Protein AF-A0AAV8Z2E0-F1 (afdb_monomer_lite)

Sequence (271 aa):
MTAMTEAAEKLMDDRNERQHALDVLTEQVELLKTVKADKEELEDALADKADACMVNRKVSVEQFDATCGDMTRAIEDALAKLEEQHTLWTQALDEIQLNVGNKLDKAELAPMRDFINNKLKHLQDRLKSLASLKKDNEAAGTKSKFLRNVNCISCDKDVVMRKQVDSSLYPKPPALPPTRNMAPYLAYELDQLRKQEKCVPNSRNLNAFENAVHSAKTARGPDNLCNRYCGGSHTLTTPQQRVTRLGHFLEQWGPEIAPANDQNIRGTDGK

Organism: NCBI:txid1265417

Foldseek 3Di:
DVVVVVVVVVVVVVVVVVVVVVVVVVVVVVVCVVPDDDPVNVVVVVPVVDCVVVVVVDDDPVVVVVVVVVVVVVVVVVVVVVVVVVVVVVVVVVVVVVVVCVVPVVVVVVVVVVVVVVVVVVVVVVVVVVVVVCVVPDPPPPCQDKDFQDADPVPRDTDIHGDDDPCVVDDDDDDDDDDPDCVVVVVLVVVVVVVVVVPDDDDPDVVVVVVVVVVVPPDDDPDPPPPPPPDDPVNDDDPVNVDDDPPPPCVPDNPPPDPPDDDDDDDDDDD

pLDDT: mean 73.45, std 18.68, range [37.81, 98.44]

InterPro domains:
  IPR032013 Domain of unknown function DUF4795 [PF16043] (2-185)

Secondary structure (DSSP, 8-state):
-HHHHHHHHHHHHHHHHHHHHHHHHHHHHHHHHHHSPPHHHHHHHHHHHTTHHHHHTSPPHHHHHHHHHHHHHHHHHHHHHHHHHHHHHHHHHHHHHHHHHHHT-HHHHHHHHHHHHHHHHHHHHHHHHHHHHHHHS--TT----EEEEEE-TTT--EEEEEPPP-GGGSPPPPPPPPP---HHHHHHHHHHHHHHHTTS-----HHHHHHHHHHTTS---S----------GGG---GGGS-S-TTSHHHHHS-----------------

Radius of gyration: 73.5 Å; chains: 1; bounding box: 132×53×227 Å

Structure (mmCIF, N/CA/C/O backbone):
data_AF-A0AAV8Z2E0-F1
#
_entry.id   AF-A0AAV8Z2E0-F1
#
loop_
_atom_site.group_PDB
_atom_site.id
_atom_site.type_symbol
_atom_site.label_atom_id
_atom_site.label_alt_id
_atom_site.label_comp_id
_atom_site.label_asym_id
_atom_site.label_entity_id
_atom_site.label_seq_id
_atom_site.pdbx_PDB_ins_code
_atom_site.Cartn_x
_atom_site.Cartn_y
_atom_site.Cartn_z
_atom_site.occupancy
_atom_site.B_iso_or_equiv
_atom_site.auth_seq_id
_atom_site.auth_comp_id
_atom_site.auth_asym_id
_atom_site.auth_atom_id
_atom_site.pdbx_PDB_model_num
ATOM 1 N N . MET A 1 1 ? 67.291 3.624 -95.086 1.00 59.69 1 MET A N 1
ATOM 2 C CA . MET A 1 1 ? 67.849 3.770 -93.722 1.00 59.69 1 MET A CA 1
ATOM 3 C C . MET A 1 1 ? 67.317 5.000 -92.981 1.00 59.69 1 MET A C 1
ATOM 5 O O . MET A 1 1 ? 67.189 4.912 -91.774 1.00 59.69 1 MET A O 1
ATOM 9 N N . THR A 1 2 ? 66.927 6.089 -93.656 1.00 69.88 2 THR A N 1
ATOM 10 C CA . THR A 1 2 ? 66.447 7.347 -93.035 1.00 69.88 2 THR A CA 1
ATOM 11 C C . THR A 1 2 ? 65.042 7.292 -92.410 1.00 69.88 2 THR A C 1
ATOM 13 O O . THR A 1 2 ? 64.808 7.895 -91.373 1.00 69.88 2 THR A O 1
ATOM 16 N N . ALA A 1 3 ? 64.104 6.523 -92.972 1.00 74.31 3 ALA A N 1
ATOM 17 C CA . ALA A 1 3 ? 62.752 6.400 -92.402 1.00 74.31 3 ALA A CA 1
ATOM 18 C C . ALA A 1 3 ? 62.724 5.651 -91.052 1.00 74.31 3 ALA A C 1
ATOM 20 O O . ALA A 1 3 ? 61.879 5.911 -90.201 1.00 74.31 3 ALA A O 1
ATOM 21 N N . MET A 1 4 ? 63.666 4.723 -90.845 1.00 80.06 4 MET A N 1
ATOM 22 C CA . MET A 1 4 ? 63.776 3.956 -89.601 1.00 80.06 4 MET A CA 1
ATOM 23 C C . MET A 1 4 ? 64.333 4.813 -88.459 1.00 80.06 4 MET A C 1
ATOM 25 O O . MET A 1 4 ? 63.916 4.650 -87.318 1.00 80.06 4 MET A O 1
ATOM 29 N N . THR A 1 5 ? 65.248 5.738 -88.765 1.00 82.19 5 THR A N 1
ATOM 30 C CA . THR A 1 5 ? 65.812 6.667 -87.778 1.00 82.19 5 THR A CA 1
ATOM 31 C C . THR A 1 5 ? 64.794 7.724 -87.359 1.00 82.19 5 THR A C 1
ATOM 33 O O . THR A 1 5 ? 64.667 7.981 -86.171 1.00 82.19 5 THR A O 1
ATOM 36 N N . GLU A 1 6 ? 64.000 8.254 -88.295 1.00 85.50 6 GLU A N 1
ATOM 37 C CA . GLU A 1 6 ? 62.928 9.213 -87.983 1.00 85.50 6 GLU A CA 1
ATOM 38 C C . GLU A 1 6 ? 61.802 8.574 -87.144 1.00 85.50 6 GLU A C 1
ATOM 40 O O . GLU A 1 6 ? 61.278 9.183 -86.215 1.00 85.50 6 GLU A O 1
ATOM 45 N N . ALA A 1 7 ? 61.441 7.317 -87.431 1.00 85.81 7 ALA A N 1
ATOM 46 C CA . ALA A 1 7 ? 60.488 6.572 -86.609 1.00 85.81 7 ALA A CA 1
ATOM 47 C C . ALA A 1 7 ? 61.037 6.279 -85.200 1.00 85.81 7 ALA A C 1
ATOM 49 O O . ALA A 1 7 ? 60.286 6.330 -84.229 1.00 85.81 7 ALA A O 1
ATOM 50 N N . ALA A 1 8 ? 62.338 5.994 -85.076 1.00 87.81 8 ALA A N 1
ATOM 51 C CA . ALA A 1 8 ? 62.985 5.791 -83.783 1.00 87.81 8 ALA A CA 1
ATOM 52 C C . ALA A 1 8 ? 63.039 7.082 -82.948 1.00 87.81 8 ALA A C 1
ATOM 54 O O . ALA A 1 8 ? 62.814 7.017 -81.745 1.00 87.81 8 ALA A O 1
ATOM 55 N N . GLU A 1 9 ? 63.277 8.237 -83.575 1.00 89.94 9 GLU A N 1
ATOM 56 C CA . GLU A 1 9 ? 63.274 9.552 -82.917 1.00 89.94 9 GLU A CA 1
ATOM 57 C C . GLU A 1 9 ? 61.879 9.906 -82.381 1.00 89.94 9 GLU A C 1
ATOM 59 O O . GLU A 1 9 ? 61.731 10.153 -81.188 1.00 89.94 9 GLU A O 1
ATOM 64 N N . LYS A 1 10 ? 60.827 9.749 -83.200 1.00 91.12 10 LYS A N 1
ATOM 65 C CA . LYS A 1 10 ? 59.430 9.938 -82.756 1.00 91.12 10 LYS A CA 1
ATOM 66 C C . LYS A 1 10 ? 59.049 9.030 -81.583 1.00 91.12 10 LYS A C 1
ATOM 68 O O . LYS A 1 10 ? 58.327 9.455 -80.689 1.00 91.12 10 LYS A O 1
ATOM 73 N N . LEU A 1 11 ? 59.528 7.783 -81.568 1.00 92.12 11 LEU A N 1
ATOM 74 C CA . LEU A 1 11 ? 59.303 6.858 -80.449 1.00 92.12 11 LEU A CA 1
ATOM 75 C C . LEU A 1 11 ? 60.081 7.254 -79.185 1.00 92.12 11 LEU A C 1
ATOM 77 O O . LEU A 1 11 ? 59.614 6.972 -78.082 1.00 92.12 11 LEU A O 1
ATOM 81 N N . MET A 1 12 ? 61.256 7.877 -79.318 1.00 92.56 12 MET A N 1
ATOM 82 C CA . MET A 1 12 ? 62.006 8.405 -78.175 1.00 92.56 12 MET A CA 1
ATOM 83 C C . MET A 1 12 ? 61.336 9.649 -77.593 1.00 92.56 12 MET A C 1
ATOM 85 O O . MET A 1 12 ? 61.216 9.732 -76.374 1.00 92.56 12 MET A O 1
ATOM 89 N N . ASP A 1 13 ? 60.844 10.557 -78.432 1.00 93.81 13 ASP A N 1
ATOM 90 C CA . ASP A 1 13 ? 60.112 11.748 -77.985 1.00 93.81 13 ASP A CA 1
ATOM 91 C C . ASP A 1 13 ? 58.814 11.363 -77.269 1.00 93.81 13 ASP A C 1
ATOM 93 O O . ASP A 1 13 ? 58.591 11.761 -76.130 1.00 93.81 13 ASP A O 1
ATOM 97 N N . ASP A 1 14 ? 58.023 10.466 -77.860 1.00 94.50 14 ASP A N 1
ATOM 98 C CA . ASP A 1 14 ? 56.785 9.944 -77.269 1.00 94.50 14 ASP A CA 1
ATOM 99 C C . ASP A 1 14 ? 57.051 9.135 -75.977 1.00 94.50 14 ASP A C 1
ATO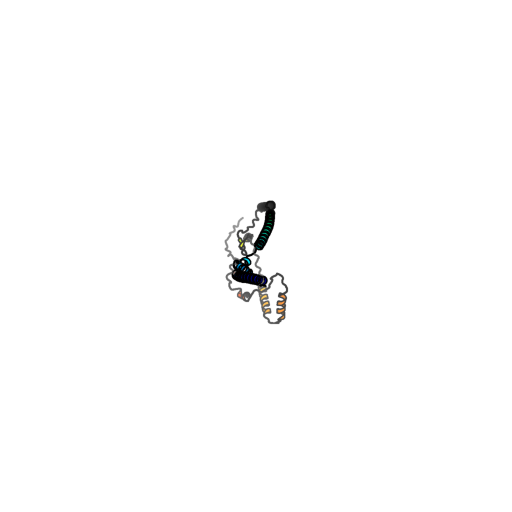M 101 O O . ASP A 1 14 ? 56.238 9.099 -75.049 1.00 94.50 14 ASP A O 1
ATOM 105 N N . ARG A 1 15 ? 58.226 8.497 -75.856 1.00 95.00 15 ARG A N 1
ATOM 106 C CA . ARG A 1 15 ? 58.679 7.897 -74.590 1.00 95.00 15 ARG A CA 1
ATOM 107 C C . ARG A 1 15 ? 59.014 8.969 -73.553 1.00 95.00 15 ARG A C 1
ATOM 109 O O . ARG A 1 15 ? 58.630 8.806 -72.397 1.00 95.00 15 ARG A O 1
ATOM 116 N N . ASN A 1 16 ? 59.735 10.019 -73.936 1.00 95.06 16 ASN A N 1
ATOM 117 C CA . ASN A 1 16 ? 60.146 11.097 -73.0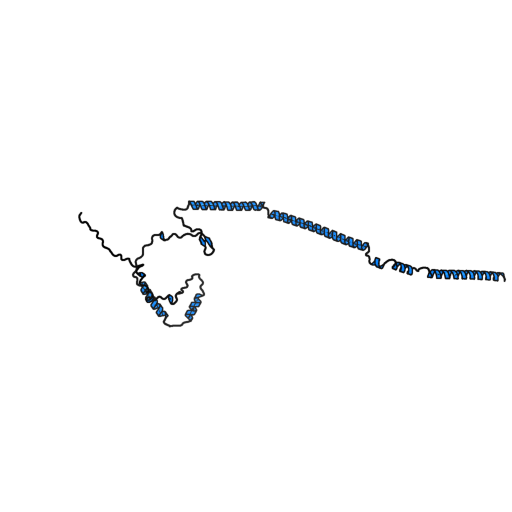36 1.00 95.06 16 ASN A CA 1
ATOM 118 C C . ASN A 1 16 ? 58.937 11.898 -72.536 1.00 95.06 16 ASN A C 1
ATOM 120 O O . ASN A 1 16 ? 58.855 12.193 -71.347 1.00 95.06 16 ASN A O 1
ATOM 124 N N . GLU A 1 17 ? 57.963 12.175 -73.402 1.00 95.94 17 GLU A N 1
ATOM 125 C CA . GLU A 1 17 ? 56.702 12.826 -73.037 1.00 95.94 17 GLU A CA 1
ATOM 126 C C . GLU A 1 17 ? 55.890 11.976 -72.056 1.00 95.94 17 GLU A C 1
ATOM 128 O O . GLU A 1 17 ? 55.430 12.481 -71.029 1.00 95.94 17 GLU A O 1
ATOM 133 N N . ARG A 1 18 ? 55.761 10.664 -72.309 1.00 95.44 18 ARG A N 1
ATOM 134 C CA . ARG A 1 18 ? 55.102 9.756 -71.357 1.00 95.44 18 ARG A CA 1
ATOM 135 C C . ARG A 1 18 ? 55.855 9.648 -70.040 1.00 95.44 18 ARG A C 1
ATOM 137 O O . ARG A 1 18 ? 55.209 9.604 -68.999 1.00 95.44 18 ARG A O 1
ATOM 144 N N . GLN A 1 19 ? 57.186 9.615 -70.069 1.00 95.94 19 GLN A N 1
ATOM 145 C CA . GLN A 1 19 ? 57.995 9.596 -68.852 1.00 95.94 19 GLN A CA 1
ATOM 146 C C . GLN A 1 19 ? 57.764 10.869 -68.036 1.00 95.94 19 GLN A C 1
ATOM 148 O O . GLN A 1 19 ? 57.483 10.781 -66.847 1.00 95.94 19 GLN A O 1
ATOM 153 N N . HIS A 1 20 ? 57.765 12.034 -68.684 1.00 96.50 20 HIS A N 1
ATOM 154 C CA . HIS A 1 20 ? 57.480 13.299 -68.019 1.00 96.50 20 HIS A CA 1
ATOM 155 C C . HIS A 1 20 ? 56.065 13.335 -67.420 1.00 96.50 20 HIS A C 1
ATOM 157 O O . HIS A 1 20 ? 55.889 13.741 -66.274 1.00 96.50 20 HIS A O 1
ATOM 163 N N . ALA A 1 21 ? 55.054 12.851 -68.148 1.00 96.31 21 ALA A N 1
ATOM 164 C CA . ALA A 1 21 ? 53.689 12.757 -67.631 1.00 96.31 21 ALA A CA 1
ATOM 165 C C . ALA A 1 21 ? 53.575 11.803 -66.427 1.00 96.31 21 ALA A C 1
ATOM 167 O O . ALA A 1 21 ? 52.825 12.084 -65.491 1.00 96.31 21 ALA A O 1
ATOM 168 N N . LEU A 1 22 ? 54.323 10.692 -66.428 1.00 96.56 22 LEU A N 1
ATOM 169 C CA . LEU A 1 22 ? 54.396 9.773 -65.289 1.00 96.56 22 LEU A CA 1
ATOM 170 C C . LEU A 1 22 ? 55.067 10.422 -64.078 1.00 96.56 22 LEU A C 1
ATOM 172 O O . LEU A 1 22 ? 54.580 10.248 -62.961 1.00 96.56 22 LEU A O 1
ATOM 176 N N . ASP A 1 23 ? 56.134 11.189 -64.287 1.00 96.44 23 ASP A N 1
ATOM 177 C CA . ASP A 1 23 ? 56.832 11.891 -63.209 1.00 96.44 23 ASP A CA 1
ATOM 178 C C . ASP A 1 23 ? 55.906 12.936 -62.559 1.00 96.44 23 ASP A C 1
ATOM 180 O O . ASP A 1 23 ? 55.762 12.961 -61.336 1.00 96.44 23 ASP A O 1
ATOM 184 N N . VAL A 1 24 ? 55.175 13.711 -63.372 1.00 96.94 24 VAL A N 1
ATOM 185 C CA . VAL A 1 24 ? 54.168 14.678 -62.893 1.00 96.94 24 VAL A CA 1
ATOM 186 C C . VAL A 1 24 ? 53.032 13.982 -62.138 1.00 96.94 24 VAL A C 1
ATOM 188 O O . VAL A 1 24 ? 52.619 14.444 -61.075 1.00 96.94 24 VAL A O 1
ATOM 191 N N . LEU A 1 25 ? 52.518 12.861 -62.653 1.00 96.44 25 LEU A N 1
ATOM 192 C CA . LEU A 1 25 ? 51.459 12.113 -61.971 1.00 96.44 25 LEU A CA 1
ATOM 193 C C . LEU A 1 25 ? 51.949 11.541 -60.634 1.00 96.44 25 LEU A C 1
ATOM 195 O O . LEU A 1 25 ? 51.206 11.531 -59.654 1.00 96.44 25 LEU A O 1
ATOM 199 N N . THR A 1 26 ? 53.205 11.101 -60.580 1.00 96.75 26 THR A N 1
ATOM 200 C CA . THR A 1 26 ? 53.826 10.597 -59.352 1.00 96.75 26 THR A CA 1
ATOM 201 C C . THR A 1 26 ? 53.953 11.710 -58.314 1.00 96.75 26 THR A C 1
ATOM 203 O O . THR A 1 26 ? 53.563 11.514 -57.166 1.00 96.75 26 THR A O 1
ATOM 206 N N . GLU A 1 27 ? 54.396 12.904 -58.715 1.00 96.06 27 GLU A N 1
ATOM 207 C CA . GLU A 1 27 ? 54.462 14.074 -57.832 1.00 96.06 27 GLU A CA 1
ATOM 208 C C . GLU A 1 27 ? 53.075 14.467 -57.292 1.00 96.06 27 GLU A C 1
ATOM 210 O O . GLU A 1 27 ? 52.910 14.704 -56.094 1.00 96.06 27 GLU A O 1
ATOM 215 N N . GLN A 1 28 ? 52.046 14.460 -58.145 1.00 94.69 28 GLN A N 1
ATOM 216 C CA . GLN A 1 28 ? 50.666 14.733 -57.728 1.00 94.69 28 GLN A CA 1
ATOM 217 C C . GLN A 1 28 ? 50.141 13.697 -56.728 1.00 94.69 28 GLN A C 1
ATOM 219 O O . GLN A 1 28 ? 49.413 14.051 -55.799 1.00 94.69 28 GLN A O 1
ATOM 224 N N . VAL A 1 29 ? 50.505 12.423 -56.888 1.00 94.75 29 VAL A N 1
ATOM 225 C CA . VAL A 1 29 ? 50.137 11.362 -55.943 1.00 94.75 29 VAL A CA 1
ATOM 226 C C . VAL A 1 29 ? 50.816 11.572 -54.589 1.00 94.75 29 VAL A C 1
ATOM 228 O O . VAL A 1 29 ? 50.151 11.433 -53.565 1.00 94.75 29 VAL A O 1
ATOM 231 N N . GLU A 1 30 ? 52.093 11.951 -54.558 1.00 92.75 30 GLU A N 1
ATOM 232 C CA . GLU A 1 30 ? 52.794 12.256 -53.303 1.00 92.75 30 GLU A CA 1
ATOM 233 C C . GLU A 1 30 ? 52.206 13.490 -52.600 1.00 92.75 30 GLU A C 1
ATOM 235 O O . GLU A 1 30 ? 51.978 13.473 -51.388 1.00 92.75 30 GLU A O 1
ATOM 240 N N . LEU A 1 31 ? 51.834 14.531 -53.352 1.00 91.69 31 LEU A N 1
ATOM 241 C CA . LEU A 1 31 ? 51.116 15.676 -52.789 1.00 91.69 31 LEU A CA 1
ATOM 242 C C . LEU A 1 31 ? 49.756 15.257 -52.208 1.00 91.69 31 LEU A C 1
ATOM 244 O O . LEU A 1 31 ? 49.394 15.660 -51.106 1.00 91.69 31 LEU A O 1
ATOM 248 N N . LEU A 1 32 ? 49.001 14.406 -52.904 1.00 90.56 32 LEU A N 1
ATOM 249 C CA . LEU A 1 32 ? 47.719 13.918 -52.393 1.00 90.56 32 LEU A CA 1
ATOM 250 C C . LEU A 1 32 ? 47.874 13.069 -51.128 1.00 90.56 32 LEU A C 1
ATOM 252 O O . LEU A 1 32 ? 47.023 13.177 -50.254 1.00 90.56 32 LEU A O 1
ATOM 256 N N . LYS A 1 33 ? 48.942 12.274 -50.996 1.00 87.88 33 LYS A N 1
ATOM 257 C CA . LYS A 1 33 ? 49.229 11.516 -49.764 1.00 87.88 33 LYS A CA 1
ATOM 258 C C . LYS A 1 33 ? 49.533 12.414 -48.567 1.00 87.88 33 LYS A C 1
ATOM 260 O O . LYS A 1 33 ? 49.271 12.022 -47.443 1.00 87.88 33 LYS A O 1
ATOM 265 N N . THR A 1 34 ? 50.094 13.599 -48.799 1.00 86.00 34 THR A N 1
ATOM 266 C CA . THR A 1 34 ? 50.419 14.544 -47.717 1.00 86.00 34 THR A CA 1
ATOM 267 C C . THR A 1 34 ? 49.259 15.470 -47.357 1.00 86.00 34 THR A C 1
ATOM 269 O O . THR A 1 34 ? 49.198 15.956 -46.233 1.00 86.00 34 THR A O 1
ATOM 272 N N . VAL A 1 35 ? 48.344 15.732 -48.297 1.00 86.81 35 VAL A N 1
ATOM 273 C CA . VAL A 1 35 ? 47.221 16.665 -48.100 1.00 86.81 35 VAL A CA 1
ATOM 274 C C . VAL A 1 35 ? 45.916 15.953 -47.732 1.00 86.81 35 VAL A C 1
ATOM 276 O O . VAL A 1 35 ? 45.070 16.542 -47.058 1.00 86.81 35 VAL A O 1
ATOM 279 N N . LYS A 1 36 ? 45.696 14.716 -48.192 1.00 88.75 36 LYS A N 1
ATOM 280 C CA . LYS A 1 36 ? 44.476 13.972 -47.856 1.00 88.75 36 LYS A CA 1
ATOM 281 C C . LYS A 1 36 ? 44.626 13.344 -46.478 1.00 88.75 36 LYS A C 1
ATOM 283 O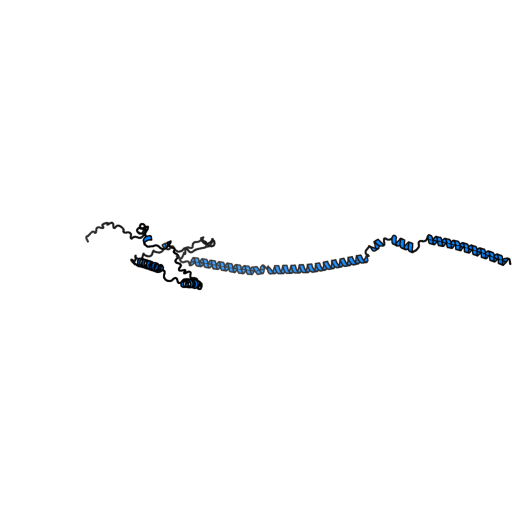 O . LYS A 1 36 ? 45.561 12.592 -46.253 1.00 88.75 36 LYS A O 1
ATOM 288 N N . ALA A 1 37 ? 43.651 13.609 -45.614 1.00 83.88 37 ALA A N 1
ATOM 289 C CA . ALA A 1 37 ? 43.523 12.901 -44.350 1.00 83.88 37 ALA A CA 1
ATOM 290 C C . ALA A 1 37 ? 43.231 11.421 -44.612 1.00 83.88 37 ALA A C 1
ATOM 292 O O . ALA A 1 37 ? 42.331 11.082 -45.399 1.00 83.88 37 ALA A O 1
ATOM 293 N N . ASP A 1 38 ? 43.982 10.558 -43.939 1.00 84.69 38 ASP A N 1
ATOM 294 C CA . ASP A 1 38 ? 43.752 9.125 -43.982 1.00 84.69 38 ASP A CA 1
ATOM 295 C C . ASP A 1 38 ? 42.522 8.749 -43.151 1.00 84.69 38 ASP A C 1
ATOM 297 O O . ASP A 1 38 ? 42.046 9.490 -42.288 1.00 84.69 38 ASP A O 1
ATOM 301 N N . LYS A 1 39 ? 41.971 7.566 -43.435 1.00 85.31 39 LYS A N 1
ATOM 302 C CA . LYS A 1 39 ? 40.777 7.062 -42.747 1.00 85.31 39 LYS A CA 1
ATOM 303 C C . LYS A 1 39 ? 40.974 7.012 -41.225 1.00 85.31 39 LYS A C 1
ATOM 305 O O . LYS A 1 39 ? 40.051 7.355 -40.499 1.00 85.31 39 LYS A O 1
ATOM 310 N N . GLU A 1 40 ? 42.162 6.613 -40.780 1.00 83.19 40 GLU A N 1
ATOM 311 C CA . GLU A 1 40 ? 42.531 6.525 -39.363 1.00 83.19 40 GLU A CA 1
ATOM 312 C C . GLU A 1 40 ? 42.549 7.910 -38.699 1.00 83.19 40 GLU A C 1
ATOM 314 O O . GLU A 1 40 ? 41.910 8.104 -37.673 1.00 83.19 40 GLU A O 1
ATOM 319 N N . GLU A 1 41 ? 43.141 8.915 -39.352 1.00 85.69 41 GLU A N 1
ATOM 320 C CA . GLU A 1 41 ? 43.161 10.296 -38.849 1.00 85.69 41 GLU A CA 1
ATOM 321 C C . GLU A 1 41 ? 41.747 10.891 -38.737 1.00 85.69 41 GLU A C 1
ATOM 323 O O . GLU A 1 41 ? 41.430 11.621 -37.795 1.00 85.69 41 GLU A O 1
ATOM 328 N N . LEU A 1 42 ? 40.861 10.555 -39.681 1.00 84.88 42 LEU A N 1
ATOM 329 C CA . LEU A 1 42 ? 39.457 10.948 -39.605 1.00 84.88 42 LEU A CA 1
ATOM 330 C C . LEU A 1 42 ? 38.725 10.236 -38.457 1.00 84.88 42 LEU A C 1
ATOM 332 O O . LEU A 1 42 ? 37.914 10.868 -37.781 1.00 84.88 42 LEU A O 1
ATOM 336 N N . GLU A 1 43 ? 38.975 8.942 -38.252 1.00 83.00 43 GLU A N 1
ATOM 337 C CA . GLU A 1 43 ? 38.382 8.153 -37.167 1.00 83.00 43 GLU A CA 1
ATOM 338 C C . GLU A 1 43 ? 38.827 8.667 -35.789 1.00 83.00 43 GLU A C 1
ATOM 340 O O . GLU A 1 43 ? 37.971 8.878 -34.928 1.00 83.00 43 GLU A O 1
ATOM 345 N N . ASP A 1 44 ? 40.109 8.991 -35.617 1.00 83.44 44 ASP A N 1
ATOM 346 C CA . ASP A 1 44 ? 40.653 9.585 -34.391 1.00 83.44 44 ASP A CA 1
ATOM 347 C C . ASP A 1 44 ? 40.072 10.984 -34.133 1.00 83.44 44 ASP A C 1
ATOM 349 O O . ASP A 1 44 ? 39.560 11.275 -33.049 1.00 83.44 44 ASP A O 1
ATOM 353 N N . ALA A 1 45 ? 40.028 11.844 -35.156 1.00 81.69 45 ALA A N 1
ATOM 354 C CA . ALA A 1 45 ? 39.431 13.173 -35.028 1.00 81.69 45 ALA A CA 1
ATOM 355 C C . ALA A 1 45 ? 37.922 13.122 -34.719 1.00 81.69 45 ALA A C 1
ATOM 357 O O . ALA A 1 45 ? 37.378 14.042 -34.100 1.00 81.69 45 ALA A O 1
ATOM 358 N N . LEU A 1 46 ? 37.216 12.080 -35.168 1.00 77.88 46 LEU A N 1
ATOM 359 C CA . LEU A 1 46 ? 35.808 11.850 -34.834 1.00 77.88 46 LEU A CA 1
ATOM 360 C C . LEU A 1 46 ? 35.634 11.293 -33.417 1.00 77.88 46 LEU A C 1
ATOM 362 O O . LEU A 1 46 ? 34.672 11.680 -32.748 1.00 77.88 46 LEU A O 1
ATOM 366 N N . ALA A 1 47 ? 36.553 10.446 -32.952 1.00 78.25 47 ALA A N 1
ATOM 367 C CA . ALA A 1 47 ? 36.579 9.949 -31.580 1.00 78.25 47 ALA A CA 1
ATOM 368 C C . ALA A 1 47 ? 36.788 11.079 -30.555 1.00 78.25 47 ALA A C 1
ATOM 370 O O . ALA A 1 47 ? 36.216 11.011 -29.469 1.00 78.25 47 ALA A O 1
ATOM 371 N N . ASP A 1 48 ? 37.519 12.134 -30.931 1.00 74.12 48 ASP A N 1
ATOM 372 C CA . ASP A 1 48 ? 37.758 13.315 -30.091 1.00 74.12 48 ASP A CA 1
ATOM 373 C C . ASP A 1 48 ? 36.650 14.384 -30.179 1.00 74.12 48 ASP A C 1
ATOM 375 O O . ASP A 1 48 ? 36.401 15.112 -29.217 1.00 74.12 48 ASP A O 1
ATOM 379 N N . LYS A 1 49 ? 35.967 14.521 -31.328 1.00 69.88 49 LYS A N 1
ATOM 380 C CA . LYS A 1 49 ? 34.907 15.538 -31.526 1.00 69.88 49 LYS A CA 1
ATOM 381 C C . LYS A 1 49 ? 33.594 15.207 -30.829 1.00 69.88 49 LYS A C 1
ATOM 383 O O . LYS A 1 49 ? 32.830 16.118 -30.504 1.00 69.88 49 LYS A O 1
ATOM 388 N N . ALA A 1 50 ? 33.298 13.927 -30.648 1.00 62.53 50 ALA A N 1
ATOM 389 C CA . ALA A 1 50 ? 32.233 13.495 -29.765 1.00 62.53 50 ALA A CA 1
ATOM 390 C C . ALA A 1 50 ? 32.874 13.179 -28.419 1.00 62.53 50 ALA A C 1
ATOM 392 O O . ALA A 1 50 ? 33.793 12.375 -28.372 1.00 62.53 50 ALA A O 1
ATOM 393 N N . ASP A 1 51 ? 32.370 13.734 -27.317 1.00 70.31 51 ASP A N 1
ATOM 394 C CA . ASP A 1 51 ? 32.709 13.227 -25.989 1.00 70.31 51 ASP A CA 1
ATOM 395 C C . ASP A 1 51 ? 32.144 11.796 -25.845 1.00 70.31 51 ASP A C 1
ATOM 397 O O . ASP A 1 51 ? 31.158 11.560 -25.141 1.00 70.31 51 ASP A O 1
ATOM 401 N N . ALA A 1 52 ? 32.737 10.812 -26.523 1.00 68.69 52 ALA A N 1
ATOM 402 C CA . ALA A 1 52 ? 32.375 9.404 -26.446 1.00 68.69 52 ALA A CA 1
ATOM 403 C C . ALA A 1 52 ? 32.417 8.948 -24.982 1.00 68.69 52 ALA A C 1
ATOM 405 O O . ALA A 1 52 ? 31.540 8.228 -24.511 1.00 68.69 52 ALA A O 1
ATOM 406 N N . CYS A 1 53 ? 33.363 9.498 -24.216 1.00 68.00 53 CYS A N 1
ATOM 407 C CA . CYS A 1 53 ? 33.434 9.380 -22.766 1.00 68.00 53 CYS A CA 1
ATOM 408 C C . CYS A 1 53 ? 32.193 9.931 -22.035 1.00 68.00 53 CYS A C 1
ATOM 410 O O . CYS A 1 53 ? 31.750 9.321 -21.062 1.00 68.00 53 CYS A O 1
ATOM 412 N N . MET A 1 54 ? 31.603 11.056 -22.461 1.00 72.62 54 MET A N 1
ATOM 413 C CA . MET A 1 54 ? 30.364 11.575 -21.862 1.00 72.62 54 MET A CA 1
ATOM 414 C C . MET A 1 54 ? 29.129 10.780 -22.273 1.00 72.62 54 MET A C 1
ATOM 416 O O . MET A 1 54 ? 28.221 10.635 -21.458 1.00 72.62 54 MET A O 1
ATOM 420 N N . VAL A 1 55 ? 29.072 10.270 -23.504 1.00 78.00 55 VAL A N 1
ATOM 421 C CA . VAL A 1 55 ? 27.958 9.426 -23.962 1.00 78.00 55 VAL A CA 1
ATOM 422 C C . VAL A 1 55 ? 27.995 8.069 -23.260 1.00 78.00 55 VAL A C 1
ATOM 424 O O . VAL A 1 55 ? 26.976 7.649 -22.725 1.00 78.00 55 VAL A O 1
ATOM 427 N N . ASN A 1 56 ? 29.170 7.449 -23.133 1.00 75.62 56 ASN A N 1
ATOM 428 C CA . ASN A 1 56 ? 29.348 6.179 -22.418 1.00 75.62 56 ASN A CA 1
ATOM 429 C C . ASN A 1 56 ? 29.039 6.271 -20.915 1.00 75.62 56 ASN A C 1
ATOM 431 O O . ASN A 1 56 ? 28.781 5.257 -20.273 1.00 75.62 56 ASN A O 1
ATOM 435 N N . ARG A 1 57 ? 29.066 7.477 -20.334 1.00 77.62 57 ARG A N 1
ATOM 436 C CA . ARG A 1 57 ? 28.653 7.722 -18.943 1.00 77.62 57 ARG A CA 1
ATOM 437 C C . ARG A 1 57 ? 27.141 7.857 -18.769 1.00 77.62 57 ARG A C 1
ATOM 439 O O . ARG A 1 57 ? 26.676 7.870 -17.630 1.00 77.62 57 ARG A O 1
ATOM 446 N N . LYS A 1 58 ? 26.376 8.010 -19.852 1.00 86.62 58 LYS A N 1
ATOM 447 C CA . LYS A 1 58 ? 24.919 8.146 -19.798 1.00 86.62 58 LYS A CA 1
ATOM 448 C C . LYS A 1 58 ? 24.261 6.776 -19.910 1.00 86.62 58 LYS A C 1
ATOM 450 O O . LYS A 1 58 ? 24.729 5.895 -20.621 1.00 86.62 58 LYS A O 1
ATOM 455 N N . VAL A 1 59 ? 23.149 6.623 -19.205 1.00 89.88 59 VAL A N 1
ATOM 456 C CA . VAL A 1 59 ? 22.268 5.463 -19.343 1.00 89.88 59 VAL A CA 1
ATOM 457 C C . VAL A 1 59 ? 21.524 5.552 -20.675 1.00 89.88 59 VAL A C 1
ATOM 459 O O . VAL A 1 59 ? 21.142 6.641 -21.112 1.00 89.88 59 VAL A O 1
ATOM 462 N N . SER A 1 60 ? 21.327 4.403 -21.321 1.00 90.69 60 SER A N 1
ATOM 463 C CA . SER A 1 60 ? 20.481 4.329 -22.515 1.00 90.69 60 SER A CA 1
ATOM 464 C C . SER A 1 60 ? 19.025 4.635 -22.159 1.00 90.69 60 SER A C 1
ATOM 466 O O . SER A 1 60 ? 18.556 4.289 -21.074 1.00 90.69 60 SER A O 1
ATOM 468 N N . VAL A 1 61 ? 18.300 5.265 -23.083 1.00 91.75 61 VAL A N 1
ATOM 469 C CA . VAL A 1 61 ? 16.880 5.601 -22.881 1.00 91.75 61 VAL A CA 1
ATOM 470 C C . VAL A 1 61 ? 16.067 4.344 -22.559 1.00 91.75 61 VAL A C 1
ATOM 472 O O . VAL A 1 61 ? 15.291 4.349 -21.615 1.00 91.75 61 VAL A O 1
ATOM 475 N N . GLU A 1 62 ? 16.341 3.232 -23.242 1.00 94.06 62 GLU A N 1
ATOM 476 C CA . GLU A 1 62 ? 15.672 1.948 -23.003 1.00 94.06 62 GLU A CA 1
ATOM 477 C C . GLU A 1 62 ? 15.872 1.422 -21.572 1.00 94.06 62 GLU A C 1
ATOM 479 O O . GLU A 1 62 ? 14.923 0.961 -20.943 1.00 94.06 62 GLU A O 1
ATOM 484 N N . GLN A 1 63 ? 17.090 1.512 -21.023 1.00 94.00 63 GLN A N 1
ATOM 485 C CA . GLN A 1 63 ? 17.367 1.097 -19.640 1.00 94.00 63 GLN A CA 1
ATOM 486 C C . GLN A 1 63 ? 16.697 2.020 -18.618 1.00 94.00 63 GLN A C 1
ATOM 488 O O . GLN A 1 63 ? 16.221 1.558 -17.579 1.00 94.00 63 GLN A O 1
ATOM 493 N N . PHE A 1 64 ? 16.652 3.322 -18.902 1.00 95.75 64 PHE A N 1
ATOM 494 C CA . PHE A 1 64 ? 15.948 4.274 -18.052 1.00 95.75 64 PHE A CA 1
ATOM 495 C C . PHE A 1 64 ? 14.444 3.983 -18.045 1.00 95.75 64 PHE A C 1
ATOM 497 O O . PHE A 1 64 ? 13.867 3.790 -16.979 1.00 95.75 64 PHE A O 1
ATOM 504 N N . ASP A 1 65 ? 13.834 3.839 -19.219 1.00 97.06 65 ASP A N 1
ATOM 505 C CA . ASP A 1 65 ? 12.406 3.554 -19.357 1.00 97.06 65 ASP A CA 1
ATOM 506 C C . ASP A 1 65 ? 12.031 2.206 -18.730 1.00 97.06 65 ASP A C 1
ATOM 508 O O . ASP A 1 65 ? 10.999 2.099 -18.065 1.00 97.06 65 ASP A O 1
ATOM 512 N N . ALA A 1 66 ? 12.891 1.191 -18.860 1.00 96.88 66 ALA A N 1
ATOM 513 C CA . ALA A 1 66 ? 12.699 -0.100 -18.207 1.00 96.88 66 ALA A CA 1
ATOM 514 C C . ALA A 1 66 ? 12.668 0.029 -16.676 1.00 96.88 66 ALA A C 1
ATOM 516 O O . ALA A 1 66 ? 11.727 -0.445 -16.038 1.00 96.88 66 ALA A O 1
ATOM 517 N N . THR A 1 67 ? 13.651 0.718 -16.085 1.00 96.94 67 THR A N 1
ATOM 518 C CA . THR A 1 67 ? 13.725 0.893 -14.622 1.00 96.94 67 THR A CA 1
ATOM 519 C C . THR A 1 67 ? 12.615 1.795 -14.081 1.00 96.94 67 THR A C 1
ATOM 521 O O . THR A 1 67 ? 12.043 1.498 -13.032 1.00 96.94 67 THR A O 1
ATOM 524 N N . CYS A 1 68 ? 12.244 2.855 -14.805 1.00 97.19 68 CYS A N 1
ATOM 525 C CA . CYS A 1 68 ? 11.067 3.659 -14.489 1.00 97.19 68 CYS A CA 1
ATOM 526 C C . CYS A 1 68 ? 9.783 2.824 -14.555 1.00 97.19 68 CYS A C 1
ATOM 528 O O . CYS A 1 68 ? 8.971 2.900 -13.639 1.00 97.19 68 CYS A O 1
ATOM 530 N N . GLY A 1 69 ? 9.620 1.982 -15.579 1.00 97.88 69 GLY A N 1
ATOM 531 C CA . GLY A 1 69 ? 8.475 1.082 -15.705 1.00 97.88 69 GLY A CA 1
ATOM 532 C C . GLY A 1 69 ? 8.400 0.032 -14.592 1.00 97.88 69 GLY A C 1
ATOM 533 O O . GLY A 1 69 ? 7.311 -0.245 -14.090 1.00 97.88 69 GLY A O 1
ATOM 534 N N . ASP A 1 70 ? 9.536 -0.535 -14.176 1.00 97.88 70 ASP A N 1
ATOM 535 C CA . ASP A 1 70 ? 9.616 -1.430 -13.013 1.00 97.88 70 ASP A CA 1
ATOM 536 C C . ASP A 1 70 ? 9.213 -0.704 -11.721 1.00 97.88 70 ASP A C 1
ATOM 538 O O . ASP A 1 70 ? 8.436 -1.236 -10.928 1.00 97.88 70 ASP A O 1
ATOM 542 N N . MET A 1 71 ? 9.696 0.526 -11.522 1.00 97.75 71 MET A N 1
ATOM 543 C CA . MET A 1 71 ? 9.359 1.335 -10.349 1.00 97.75 71 MET A CA 1
ATOM 544 C C . MET A 1 71 ? 7.873 1.705 -10.320 1.00 97.75 71 MET A C 1
ATOM 546 O O . MET A 1 71 ? 7.242 1.588 -9.271 1.00 97.75 71 MET A O 1
ATOM 550 N N . THR A 1 72 ? 7.296 2.104 -11.455 1.00 98.06 72 THR A N 1
ATOM 551 C CA . THR A 1 72 ? 5.861 2.400 -11.561 1.00 98.06 72 THR A CA 1
ATOM 552 C C . THR A 1 72 ? 5.021 1.172 -11.225 1.00 98.06 72 THR A C 1
ATOM 554 O O . THR A 1 72 ? 4.136 1.273 -10.380 1.00 98.06 72 THR A O 1
ATOM 557 N N . ARG A 1 73 ? 5.355 -0.003 -11.776 1.00 98.19 73 ARG A N 1
ATOM 558 C CA . ARG A 1 73 ? 4.676 -1.264 -11.432 1.00 98.19 73 ARG A CA 1
ATOM 559 C C . ARG A 1 73 ? 4.780 -1.593 -9.944 1.00 98.19 73 ARG A C 1
ATOM 561 O O . ARG A 1 73 ? 3.785 -1.946 -9.323 1.00 98.19 73 ARG A O 1
ATOM 568 N N . ALA A 1 74 ? 5.958 -1.426 -9.344 1.00 98.31 74 ALA A N 1
ATOM 569 C CA . ALA A 1 74 ? 6.141 -1.667 -7.914 1.00 98.31 74 ALA A CA 1
ATOM 570 C C . ALA A 1 74 ? 5.289 -0.725 -7.041 1.00 98.31 74 ALA A C 1
ATOM 572 O O . ALA A 1 74 ? 4.784 -1.142 -5.997 1.00 98.31 74 ALA A O 1
ATOM 573 N N . ILE A 1 75 ? 5.119 0.534 -7.459 1.00 98.19 75 ILE A N 1
ATOM 574 C CA . ILE A 1 75 ? 4.252 1.503 -6.778 1.00 98.19 75 ILE A CA 1
ATOM 575 C C . ILE A 1 75 ? 2.781 1.104 -6.927 1.00 98.19 75 ILE A C 1
ATOM 577 O O . ILE A 1 75 ? 2.061 1.091 -5.932 1.00 98.19 75 ILE A O 1
ATOM 581 N N . GLU A 1 76 ? 2.339 0.750 -8.133 1.00 98.31 76 GLU A N 1
ATOM 582 C CA . GLU A 1 76 ? 0.970 0.287 -8.392 1.00 98.31 76 GLU A CA 1
ATOM 583 C C . GLU A 1 76 ? 0.630 -0.957 -7.558 1.00 98.31 76 GLU A C 1
ATOM 585 O O . GLU A 1 76 ? -0.396 -0.980 -6.877 1.00 98.31 76 GLU A O 1
ATOM 590 N N . ASP A 1 77 ? 1.533 -1.939 -7.499 1.00 98.31 77 ASP A N 1
ATOM 591 C CA . ASP A 1 77 ? 1.380 -3.136 -6.666 1.00 98.31 77 ASP A CA 1
ATOM 592 C C . ASP A 1 77 ? 1.302 -2.801 -5.168 1.00 98.31 77 ASP A C 1
ATOM 594 O O . ASP A 1 77 ? 0.543 -3.420 -4.415 1.00 98.31 77 ASP A O 1
ATOM 598 N N . ALA A 1 78 ? 2.099 -1.835 -4.702 1.00 98.31 78 ALA A N 1
ATOM 599 C CA . ALA A 1 78 ? 2.065 -1.389 -3.312 1.00 98.31 78 ALA A CA 1
ATOM 600 C C . ALA A 1 78 ? 0.744 -0.681 -2.976 1.00 98.31 78 ALA A C 1
ATOM 602 O O . ALA A 1 78 ? 0.185 -0.916 -1.903 1.00 98.31 78 ALA A O 1
ATOM 603 N N . LEU A 1 79 ? 0.225 0.143 -3.891 1.00 98.25 79 LEU A N 1
ATOM 604 C CA . LEU A 1 79 ? -1.069 0.808 -3.741 1.00 98.25 79 LEU A CA 1
ATOM 605 C C . LEU A 1 79 ? -2.222 -0.200 -3.734 1.00 98.25 79 LEU A C 1
ATOM 607 O O . LEU A 1 79 ? -3.083 -0.109 -2.862 1.00 98.25 79 LEU A O 1
ATOM 611 N N . ALA A 1 80 ? -2.201 -1.199 -4.618 1.00 98.25 80 ALA A N 1
ATOM 612 C CA . ALA A 1 80 ? -3.209 -2.258 -4.649 1.00 98.25 80 ALA A CA 1
ATOM 613 C C . ALA A 1 80 ? -3.254 -3.047 -3.327 1.00 98.25 80 ALA A C 1
ATOM 615 O O . ALA A 1 80 ? -4.324 -3.271 -2.761 1.00 98.25 80 ALA A O 1
ATOM 616 N N . LYS A 1 81 ? -2.085 -3.404 -2.775 1.00 98.44 81 LYS A N 1
ATOM 617 C CA . LYS A 1 81 ? -1.993 -4.057 -1.455 1.00 98.44 81 LYS A CA 1
ATOM 618 C C . LYS A 1 81 ? -2.496 -3.160 -0.326 1.00 98.44 81 LYS A C 1
ATOM 620 O O . LYS A 1 81 ? -3.115 -3.653 0.615 1.00 98.44 81 LYS A O 1
ATOM 625 N N . LEU A 1 82 ? -2.221 -1.857 -0.391 1.00 98.31 82 LEU A N 1
ATOM 626 C CA . LEU A 1 82 ? -2.704 -0.897 0.601 1.00 98.31 82 LEU A CA 1
ATOM 627 C C . LEU A 1 82 ? -4.231 -0.774 0.556 1.00 98.31 82 LEU A C 1
ATOM 629 O O . LEU A 1 82 ? -4.868 -0.713 1.605 1.00 98.31 82 LEU A O 1
ATOM 633 N N . GLU A 1 83 ? -4.818 -0.763 -0.639 1.00 98.25 83 GLU A N 1
ATOM 634 C CA . GLU A 1 83 ? -6.267 -0.730 -0.829 1.00 98.25 83 GLU A CA 1
ATOM 635 C C . GLU A 1 83 ? -6.930 -2.003 -0.286 1.00 98.25 83 GLU A C 1
ATOM 637 O O . GLU A 1 83 ? -7.879 -1.914 0.496 1.00 98.25 83 GLU A O 1
ATOM 642 N N . GLU A 1 84 ? -6.375 -3.180 -0.589 1.00 98.19 84 GLU A N 1
ATOM 643 C CA . GLU A 1 84 ? -6.829 -4.450 -0.012 1.00 98.19 84 GLU A CA 1
ATOM 644 C C . GLU A 1 84 ? -6.785 -4.401 1.523 1.00 98.19 84 GLU A C 1
ATOM 646 O O . GLU A 1 84 ? -7.789 -4.660 2.190 1.00 98.19 84 GLU A O 1
ATOM 651 N N . GLN A 1 85 ? -5.664 -3.966 2.105 1.00 98.00 85 GLN A N 1
ATOM 652 C CA . GLN A 1 85 ? -5.552 -3.800 3.553 1.00 98.00 85 GLN A CA 1
ATOM 653 C C . GLN A 1 85 ? -6.587 -2.815 4.103 1.00 98.00 85 GLN A C 1
ATOM 655 O O . GLN A 1 85 ? -7.237 -3.113 5.101 1.00 98.00 85 GLN A O 1
ATOM 660 N N . HIS A 1 86 ? -6.775 -1.660 3.466 1.00 98.00 86 HIS A N 1
ATOM 661 C CA . HIS A 1 86 ? -7.757 -0.663 3.885 1.00 98.00 86 HIS A CA 1
ATOM 662 C C . HIS A 1 86 ? -9.178 -1.244 3.924 1.00 98.00 86 HIS A C 1
ATOM 664 O O . HIS A 1 86 ? -9.923 -1.000 4.878 1.00 98.00 86 HIS A O 1
ATOM 670 N N . THR A 1 87 ? -9.553 -2.051 2.927 1.00 97.69 87 THR A N 1
ATOM 671 C CA . THR A 1 87 ? -10.866 -2.714 2.901 1.00 97.69 87 THR A CA 1
ATOM 672 C C . THR A 1 87 ? -11.017 -3.720 4.045 1.00 97.69 87 THR A C 1
ATOM 674 O O . THR A 1 87 ? -12.032 -3.693 4.740 1.00 97.69 87 THR A O 1
ATOM 677 N N . LEU A 1 88 ? -9.989 -4.534 4.315 1.00 98.19 88 LEU A N 1
ATOM 678 C CA . LEU A 1 88 ? -9.978 -5.492 5.425 1.00 98.19 88 LEU A CA 1
ATOM 679 C C . LEU A 1 88 ? -10.080 -4.795 6.788 1.00 98.19 88 LEU A C 1
ATOM 681 O O . LEU A 1 88 ? -10.858 -5.215 7.642 1.00 98.19 88 LEU A O 1
ATOM 685 N N . TRP A 1 89 ? -9.330 -3.708 6.993 1.00 98.06 89 TRP A N 1
ATOM 686 C CA . TRP A 1 89 ? -9.387 -2.927 8.231 1.00 98.06 89 TRP A CA 1
ATOM 687 C C . TRP A 1 89 ? -10.747 -2.268 8.436 1.00 98.06 89 TRP A C 1
ATOM 689 O O . TRP A 1 89 ? -11.243 -2.235 9.561 1.00 98.06 89 TRP A O 1
ATOM 699 N N . THR A 1 90 ? -11.362 -1.778 7.359 1.00 97.88 90 THR A N 1
ATOM 700 C CA . THR A 1 90 ? -12.707 -1.197 7.406 1.00 97.88 90 THR A CA 1
ATOM 701 C C . THR A 1 90 ? -13.736 -2.259 7.796 1.00 97.88 90 THR A C 1
ATOM 703 O O . THR A 1 90 ? -14.505 -2.044 8.726 1.00 97.88 90 THR A O 1
ATOM 706 N N . GLN A 1 91 ? -13.685 -3.446 7.183 1.00 98.00 91 GLN A N 1
ATOM 707 C CA . GLN A 1 91 ? -14.558 -4.570 7.542 1.00 98.00 91 GLN A CA 1
ATOM 708 C C . GLN A 1 91 ? -14.375 -5.012 9.001 1.00 98.00 91 GLN A C 1
ATOM 710 O O . GLN A 1 91 ? -15.355 -5.208 9.715 1.00 98.00 91 GLN A O 1
ATOM 715 N N . ALA A 1 92 ? -13.129 -5.131 9.468 1.00 97.88 92 ALA A N 1
ATOM 716 C CA . ALA A 1 92 ? -12.843 -5.482 10.857 1.00 97.88 92 ALA A CA 1
ATOM 717 C C . ALA A 1 92 ? -13.371 -4.417 11.834 1.00 97.88 92 ALA A C 1
ATOM 719 O O . ALA A 1 92 ? -13.885 -4.748 12.905 1.00 97.88 92 ALA A O 1
ATOM 720 N N . LEU A 1 93 ? -13.269 -3.135 11.472 1.00 97.50 93 LEU A N 1
ATOM 721 C CA . LEU A 1 93 ? -13.821 -2.044 12.267 1.00 97.50 93 LEU A CA 1
ATOM 722 C C . LEU A 1 93 ? -15.351 -2.115 12.324 1.00 97.50 93 LEU A C 1
ATOM 724 O O . LEU A 1 93 ? -15.906 -1.996 13.416 1.00 97.50 93 LEU A O 1
ATOM 728 N N . ASP A 1 94 ? -16.016 -2.349 11.194 1.00 96.94 94 ASP A N 1
ATOM 729 C CA . ASP A 1 94 ? -17.473 -2.505 11.120 1.00 96.94 94 ASP A CA 1
ATOM 730 C C . ASP A 1 94 ? -17.950 -3.694 11.966 1.00 96.94 94 ASP A C 1
ATOM 732 O O . ASP A 1 94 ? -18.921 -3.584 12.717 1.00 96.94 94 ASP A O 1
ATOM 736 N N . GLU A 1 95 ? -17.231 -4.819 11.926 1.00 96.12 95 GLU A N 1
ATOM 737 C CA . GLU A 1 95 ? -17.529 -5.989 12.753 1.00 96.12 95 GLU A CA 1
ATOM 738 C C . GLU A 1 95 ? -17.373 -5.680 14.249 1.00 96.12 95 GLU A C 1
ATOM 740 O O . GLU A 1 95 ? -18.224 -6.047 15.065 1.00 96.12 95 GLU A O 1
ATOM 745 N N . ILE A 1 96 ? -16.309 -4.969 14.637 1.00 93.38 96 ILE A N 1
ATOM 746 C CA . ILE A 1 96 ? -16.122 -4.527 16.022 1.00 93.38 96 ILE A CA 1
ATOM 747 C C . ILE A 1 96 ? -17.255 -3.586 16.433 1.00 93.38 96 ILE A C 1
ATOM 749 O O . ILE A 1 96 ? -17.808 -3.760 17.517 1.00 93.38 96 ILE A O 1
ATOM 753 N N . GLN A 1 97 ? -17.627 -2.617 15.596 1.00 91.06 97 GLN A N 1
ATOM 754 C CA . GLN A 1 97 ? -18.725 -1.692 15.882 1.00 91.06 97 GLN A CA 1
ATOM 755 C C . GLN A 1 97 ? -20.051 -2.432 16.070 1.00 91.06 97 GLN A C 1
ATOM 757 O O . GLN A 1 97 ? -20.756 -2.168 17.045 1.00 91.06 97 GLN A O 1
ATOM 762 N N . LEU A 1 98 ? -20.355 -3.403 15.206 1.00 89.56 98 LEU A N 1
ATOM 763 C CA . LEU A 1 98 ? -21.531 -4.261 15.332 1.00 89.56 98 LEU A CA 1
ATOM 764 C C . LEU A 1 98 ? -21.498 -5.060 16.641 1.00 89.56 98 LEU A C 1
ATOM 766 O O . LEU A 1 98 ? -22.460 -5.058 17.405 1.00 89.56 98 LEU A O 1
ATOM 770 N N . ASN A 1 99 ? -20.372 -5.706 16.940 1.00 87.31 99 ASN A N 1
ATOM 771 C CA . ASN A 1 99 ? -20.207 -6.515 18.145 1.00 87.31 99 ASN A CA 1
ATOM 772 C C . ASN A 1 99 ? -20.285 -5.681 19.431 1.00 87.31 99 ASN A C 1
ATOM 774 O O . ASN A 1 99 ? -20.860 -6.129 20.423 1.00 87.31 99 ASN A O 1
ATOM 778 N N . VAL A 1 100 ? -19.717 -4.474 19.436 1.00 84.38 100 VAL A N 1
ATOM 779 C CA . VAL A 1 100 ? -19.812 -3.526 20.554 1.00 84.38 100 VAL A CA 1
ATOM 780 C C . VAL A 1 100 ? -21.245 -3.016 20.699 1.00 84.38 100 VAL A C 1
ATOM 782 O O . VAL A 1 100 ? -21.748 -2.974 21.821 1.00 84.38 100 VAL A O 1
ATOM 785 N N . GLY A 1 101 ? -21.913 -2.692 19.589 1.00 79.38 101 GLY A N 1
ATOM 786 C CA . GLY A 1 101 ? -23.326 -2.313 19.569 1.00 79.38 101 GLY A CA 1
ATOM 787 C C . GLY A 1 101 ? -24.222 -3.395 20.173 1.00 79.38 101 GLY A C 1
ATOM 788 O O . GLY A 1 101 ? -25.029 -3.097 21.048 1.00 79.38 101 GLY A O 1
ATOM 789 N N . ASN A 1 102 ? -23.999 -4.657 19.801 1.00 77.06 102 ASN A N 1
ATOM 790 C CA . ASN A 1 102 ? -24.753 -5.802 20.317 1.00 77.06 102 ASN A CA 1
ATOM 791 C C . ASN A 1 102 ? -24.448 -6.092 21.798 1.00 77.06 102 ASN A C 1
ATOM 793 O O . ASN A 1 102 ? -25.352 -6.362 22.582 1.00 77.06 102 ASN A O 1
ATOM 797 N N . LYS A 1 103 ? -23.179 -6.017 22.228 1.00 72.06 103 LYS A N 1
ATOM 798 C CA . LYS A 1 103 ? -22.793 -6.265 23.635 1.00 72.06 103 LYS A CA 1
ATOM 799 C C . LYS A 1 103 ? -23.279 -5.185 24.603 1.00 72.06 103 LYS A C 1
ATOM 801 O O . LYS A 1 103 ? -23.334 -5.427 25.808 1.00 72.06 103 LYS A O 1
ATOM 806 N N . LEU A 1 104 ? -23.596 -3.998 24.096 1.00 62.12 104 LEU A N 1
ATOM 807 C CA . LEU A 1 104 ? -24.155 -2.886 24.857 1.00 62.12 104 LEU A CA 1
ATOM 808 C C . LEU A 1 104 ? -25.621 -2.653 24.503 1.00 62.12 104 LEU A C 1
ATOM 810 O O . LEU A 1 104 ? -26.083 -1.510 24.577 1.00 62.12 104 LEU A O 1
ATOM 814 N N . ASP A 1 105 ? -26.366 -3.702 24.139 1.00 68.81 105 ASP A N 1
ATOM 815 C CA . ASP A 1 105 ? -27.778 -3.519 23.863 1.00 68.81 105 ASP A CA 1
ATOM 816 C C . ASP A 1 105 ? -28.522 -3.194 25.167 1.00 68.81 105 ASP A C 1
ATOM 818 O O . ASP A 1 105 ? -28.895 -4.032 25.995 1.00 68.81 105 ASP A O 1
ATOM 822 N N . LYS A 1 106 ? -28.704 -1.892 25.378 1.00 64.88 106 LYS A N 1
ATOM 823 C CA . LYS A 1 106 ? -29.461 -1.309 26.481 1.00 64.88 106 LYS A CA 1
ATOM 824 C C . LYS A 1 106 ? -30.879 -1.888 26.524 1.00 64.88 106 LYS A C 1
ATOM 826 O O . LYS A 1 106 ? -31.484 -1.874 27.597 1.00 64.88 106 LYS A O 1
ATOM 831 N N . ALA A 1 107 ? -31.388 -2.404 25.398 1.00 68.38 107 ALA A N 1
ATOM 832 C CA . ALA A 1 107 ? -32.659 -3.107 25.320 1.00 68.38 107 ALA A CA 1
ATOM 833 C C . ALA A 1 107 ? -32.654 -4.453 26.064 1.00 68.38 107 ALA A C 1
ATOM 835 O O . ALA A 1 107 ? -33.667 -4.780 26.672 1.00 68.38 107 ALA A O 1
ATOM 836 N N . GLU A 1 108 ? -31.542 -5.195 26.108 1.00 72.06 108 GLU A N 1
ATOM 837 C CA . GLU A 1 108 ? -31.445 -6.450 26.874 1.00 72.06 108 GLU A CA 1
ATOM 838 C C . GLU A 1 108 ? -31.184 -6.202 28.368 1.00 72.06 108 GLU A C 1
ATOM 840 O O . GLU A 1 108 ? -31.719 -6.889 29.243 1.00 72.06 108 GLU A O 1
ATOM 845 N N . LEU A 1 109 ? -30.405 -5.164 28.691 1.00 77.88 109 LEU A N 1
ATOM 846 C CA . LEU A 1 109 ? -30.103 -4.806 30.081 1.00 77.88 109 LEU A CA 1
ATOM 847 C C . LEU A 1 109 ? -31.274 -4.110 30.796 1.00 77.88 109 LEU A C 1
ATOM 849 O O . LEU A 1 109 ? -31.375 -4.184 32.025 1.00 77.88 109 LEU A O 1
ATOM 853 N N . ALA A 1 110 ? -32.170 -3.442 30.064 1.00 81.31 110 ALA A N 1
ATOM 854 C CA . ALA A 1 110 ? -33.318 -2.744 30.644 1.00 81.31 110 ALA A CA 1
ATOM 855 C C . ALA A 1 110 ? -34.319 -3.687 31.354 1.00 81.31 110 ALA A C 1
ATOM 857 O O . ALA A 1 110 ? -34.608 -3.428 32.524 1.00 81.31 110 ALA A O 1
ATOM 858 N N . PRO A 1 111 ? -34.776 -4.807 30.758 1.00 86.94 111 PRO A N 1
ATOM 859 C CA . PRO A 1 111 ? -35.620 -5.794 31.431 1.00 86.94 111 PRO A CA 1
ATOM 860 C C . PRO A 1 111 ? -34.986 -6.367 32.699 1.00 86.94 111 PRO A C 1
ATOM 862 O O . PRO A 1 111 ? -35.662 -6.518 33.717 1.00 86.94 111 PRO A O 1
ATOM 865 N N . MET A 1 112 ? -33.679 -6.652 32.674 1.00 85.56 112 MET A N 1
ATOM 866 C CA . MET A 1 112 ? -32.966 -7.182 33.839 1.00 85.56 112 MET A CA 1
ATOM 867 C C . MET A 1 112 ? -32.887 -6.148 34.969 1.00 85.56 112 MET A C 1
ATOM 869 O O . MET A 1 112 ? -33.171 -6.462 36.128 1.00 85.56 112 MET A O 1
ATOM 873 N N . ARG A 1 113 ? -32.563 -4.893 34.636 1.00 88.62 113 ARG A N 1
ATOM 874 C CA . ARG A 1 113 ? -32.594 -3.769 35.580 1.00 88.62 113 ARG A CA 1
ATOM 875 C C . ARG A 1 113 ? -33.989 -3.600 36.187 1.00 88.62 113 ARG A C 1
ATOM 877 O O . ARG A 1 113 ? -34.111 -3.443 37.401 1.00 88.62 113 ARG A O 1
ATOM 884 N N . ASP A 1 114 ? -35.033 -3.650 35.366 1.00 93.44 114 ASP A N 1
ATOM 885 C CA . ASP A 1 114 ? -36.413 -3.461 35.814 1.00 93.44 114 ASP A CA 1
ATOM 886 C C . ASP A 1 114 ? -36.875 -4.624 36.704 1.00 93.44 114 ASP A C 1
ATOM 888 O O . ASP A 1 114 ? -37.502 -4.399 37.742 1.00 93.44 114 ASP A O 1
ATOM 892 N N . PHE A 1 115 ? -36.477 -5.860 36.390 1.00 94.88 115 PHE A N 1
ATOM 893 C CA . PHE A 1 115 ? -36.701 -7.024 37.248 1.00 94.88 115 PHE A CA 1
ATOM 894 C C . PHE A 1 115 ? -36.043 -6.866 38.627 1.00 94.88 115 PHE A C 1
ATOM 896 O O . PHE A 1 115 ? -36.702 -7.072 39.651 1.00 94.88 115 PHE A O 1
ATOM 903 N N . ILE A 1 116 ? -34.768 -6.463 38.675 1.00 94.62 116 ILE A N 1
ATOM 904 C CA . ILE A 1 116 ? -34.033 -6.247 39.931 1.00 94.62 116 ILE A CA 1
ATOM 905 C C . ILE A 1 116 ? -34.681 -5.125 40.748 1.00 94.62 116 ILE A C 1
ATOM 907 O O . ILE A 1 116 ? -34.944 -5.307 41.939 1.00 94.62 116 ILE A O 1
ATOM 911 N N . ASN A 1 117 ? -35.007 -3.997 40.114 1.00 96.00 117 ASN A N 1
ATOM 912 C CA . ASN A 1 117 ? -35.681 -2.877 40.771 1.00 96.00 117 ASN A CA 1
ATOM 913 C C . ASN A 1 117 ? -37.037 -3.291 41.352 1.00 96.00 117 ASN A C 1
ATOM 915 O O . ASN A 1 117 ? -37.346 -2.955 42.495 1.00 96.00 117 ASN A O 1
ATOM 919 N N . ASN A 1 118 ? -37.821 -4.079 40.615 1.00 96.88 118 ASN A N 1
ATOM 920 C CA . ASN A 1 118 ? -39.099 -4.597 41.098 1.00 96.88 118 ASN A CA 1
ATOM 921 C C . ASN A 1 118 ? -38.921 -5.540 42.296 1.00 96.88 118 ASN A C 1
ATOM 923 O O . ASN A 1 118 ? -39.671 -5.444 43.269 1.00 96.88 118 ASN A O 1
ATOM 927 N N . LYS A 1 119 ? -37.909 -6.418 42.279 1.00 96.62 119 LYS A N 1
ATOM 928 C CA . LYS A 1 119 ? -37.596 -7.296 43.421 1.00 96.62 119 LYS A CA 1
ATOM 929 C C . LYS A 1 119 ? -37.152 -6.504 44.648 1.00 96.62 119 LYS A C 1
ATOM 931 O O . LYS A 1 119 ? -37.632 -6.791 45.743 1.00 96.62 119 LYS A O 1
ATOM 936 N N . LEU A 1 120 ? -36.295 -5.500 44.474 1.00 96.50 120 LEU A N 1
ATOM 937 C CA . LEU A 1 120 ? -35.851 -4.620 45.556 1.00 96.50 120 LEU A CA 1
ATOM 938 C C . LEU A 1 120 ? -37.012 -3.820 46.145 1.00 96.50 120 LEU A C 1
ATOM 940 O O . LEU A 1 120 ? -37.156 -3.771 47.364 1.00 96.50 120 LEU A O 1
ATOM 944 N N . LYS A 1 121 ? -37.881 -3.262 45.298 1.00 96.69 121 LYS A N 1
ATOM 945 C CA . LYS A 1 121 ? -39.069 -2.523 45.736 1.00 96.69 121 LYS A CA 1
ATOM 946 C C . LYS A 1 121 ? -40.023 -3.420 46.523 1.00 96.69 121 LYS A C 1
ATOM 948 O O . LYS A 1 121 ? -40.425 -3.079 47.627 1.00 96.69 121 LYS A O 1
ATOM 953 N N . HIS A 1 122 ? -40.281 -4.625 46.025 1.00 96.31 122 HIS A N 1
ATOM 954 C CA . HIS A 1 122 ? -41.109 -5.601 46.723 1.00 96.31 122 HIS A CA 1
ATOM 955 C C . HIS A 1 122 ? -40.500 -6.058 48.064 1.00 96.31 122 HIS A C 1
ATOM 957 O O . HIS A 1 122 ? -41.220 -6.233 49.048 1.00 96.31 122 HIS A O 1
ATOM 963 N N . LEU A 1 123 ? -39.176 -6.228 48.145 1.00 95.12 123 LEU A N 1
ATOM 964 C CA . LEU A 1 123 ? -38.488 -6.493 49.415 1.00 95.12 123 LEU A CA 1
ATOM 965 C C . LEU A 1 123 ? -38.598 -5.308 50.378 1.00 95.12 123 LEU A C 1
ATOM 967 O O . LEU A 1 123 ? -38.874 -5.509 51.559 1.00 95.12 123 LEU A O 1
ATOM 971 N N . GLN A 1 124 ? -38.422 -4.084 49.883 1.00 95.62 124 GLN A N 1
ATOM 972 C CA . GLN A 1 124 ? -38.570 -2.866 50.671 1.00 95.62 124 GLN A CA 1
ATOM 973 C C . GLN A 1 124 ? -39.989 -2.739 51.237 1.00 95.62 124 GLN A C 1
ATOM 975 O O . GLN A 1 124 ? -40.149 -2.408 52.412 1.00 95.62 124 GLN A O 1
ATOM 980 N N . ASP A 1 125 ? -41.008 -3.043 50.437 1.00 95.19 125 ASP A N 1
ATOM 981 C CA . ASP A 1 125 ? -42.406 -2.988 50.861 1.00 95.19 125 ASP A CA 1
ATOM 982 C C . ASP A 1 125 ? -42.723 -4.074 51.898 1.00 95.19 125 ASP A C 1
ATOM 984 O O . ASP A 1 125 ? -43.350 -3.779 52.916 1.00 95.19 125 ASP A O 1
ATOM 988 N N . ARG A 1 126 ? -42.192 -5.294 51.733 1.00 93.38 126 ARG A N 1
ATOM 989 C CA . ARG A 1 126 ? -42.288 -6.353 52.756 1.00 93.38 126 ARG A CA 1
ATOM 990 C C . ARG A 1 126 ? -41.577 -5.993 54.058 1.00 93.38 126 ARG A C 1
ATOM 992 O O . ARG A 1 126 ? -42.079 -6.283 55.141 1.00 93.38 126 ARG A O 1
ATOM 999 N N . LEU A 1 127 ? -40.404 -5.369 53.986 1.00 92.19 127 LEU A N 1
ATOM 1000 C CA . LEU A 1 127 ? -39.685 -4.919 55.179 1.00 92.19 127 LEU A CA 1
ATOM 1001 C C . LEU A 1 127 ? -40.448 -3.803 55.897 1.00 92.19 127 LEU A C 1
ATOM 1003 O O . LEU A 1 127 ? -40.544 -3.828 57.123 1.00 92.19 127 LEU A O 1
ATOM 1007 N N . LYS A 1 128 ? -41.041 -2.864 55.151 1.00 91.81 128 LYS A N 1
ATOM 1008 C CA . LYS A 1 128 ? -41.920 -1.828 55.708 1.00 91.81 128 LYS A CA 1
ATOM 1009 C C . LYS A 1 128 ? -43.145 -2.437 56.386 1.00 91.81 128 LYS A C 1
ATOM 1011 O O . LYS A 1 128 ? -43.445 -2.045 57.510 1.00 91.81 128 LYS A O 1
ATOM 1016 N N . SER A 1 129 ? -43.804 -3.413 55.757 1.00 86.12 129 SER A N 1
ATOM 1017 C CA . SER A 1 129 ? -44.973 -4.076 56.346 1.00 86.12 129 SER A CA 1
ATOM 1018 C C . SER A 1 129 ? -44.614 -4.887 57.592 1.00 86.12 129 SER A C 1
ATOM 1020 O O . SER A 1 129 ? -45.355 -4.881 58.567 1.00 86.12 129 SER A O 1
ATOM 1022 N N . LEU A 1 130 ? -43.461 -5.563 57.607 1.00 84.81 130 LEU A N 1
ATOM 1023 C CA . LEU A 1 130 ? -42.973 -6.260 58.802 1.00 84.81 130 LEU A CA 1
ATOM 1024 C C . LEU A 1 130 ? -42.620 -5.280 59.927 1.00 84.81 130 LEU A C 1
ATOM 1026 O O . LEU A 1 130 ? -42.909 -5.548 61.092 1.00 84.81 130 LEU A O 1
ATOM 1030 N N . ALA A 1 131 ? -42.020 -4.136 59.594 1.00 81.56 131 ALA A N 1
ATOM 1031 C CA . ALA A 1 131 ? -41.707 -3.098 60.567 1.00 81.56 131 ALA A CA 1
ATOM 1032 C C . ALA A 1 131 ? -42.974 -2.469 61.173 1.00 81.56 131 ALA A C 1
ATOM 1034 O O . ALA A 1 131 ? -42.999 -2.229 62.381 1.00 81.56 131 ALA A O 1
ATOM 1035 N N . SER A 1 132 ? -44.025 -2.239 60.375 1.00 76.62 132 SER A N 1
ATOM 1036 C CA . SER A 1 132 ? -45.314 -1.757 60.889 1.00 76.62 132 SER A CA 1
ATOM 1037 C C . SER A 1 132 ? -46.006 -2.812 61.750 1.00 76.62 132 SER A C 1
ATOM 1039 O O . SER A 1 132 ? -46.384 -2.509 62.874 1.00 76.62 132 SER A O 1
ATOM 1041 N N . LEU A 1 133 ? -46.054 -4.076 61.308 1.00 73.62 133 LEU A N 1
ATOM 1042 C CA . LEU A 1 133 ? -46.659 -5.162 62.090 1.00 73.62 133 LEU A CA 1
ATOM 1043 C C . LEU A 1 133 ? -45.953 -5.369 63.440 1.00 73.62 133 LEU A C 1
ATOM 1045 O O . LEU A 1 133 ? -46.589 -5.641 64.454 1.00 73.62 133 LEU A O 1
ATOM 1049 N N . LYS A 1 134 ? -44.622 -5.222 63.466 1.00 66.06 134 LYS A N 1
ATOM 1050 C CA . LYS A 1 134 ? -43.834 -5.275 64.703 1.00 66.06 134 LYS A CA 1
ATOM 1051 C C . LYS A 1 134 ? -44.172 -4.114 65.644 1.00 66.06 134 LYS A C 1
ATOM 1053 O O . LYS A 1 134 ? -44.203 -4.316 66.852 1.00 66.06 134 LYS A O 1
ATOM 1058 N N . LYS A 1 135 ? -44.402 -2.914 65.103 1.00 61.22 135 LYS A N 1
ATOM 1059 C CA . LYS A 1 135 ? -44.794 -1.737 65.887 1.00 61.22 135 LYS A CA 1
ATOM 1060 C C . LYS A 1 135 ? -46.175 -1.922 66.525 1.00 61.22 135 LYS A C 1
ATOM 1062 O O . LYS A 1 135 ? -46.363 -1.492 67.658 1.00 61.22 135 LYS A O 1
ATOM 1067 N N . ASP A 1 136 ? -47.093 -2.586 65.827 1.00 56.41 136 ASP A N 1
ATOM 1068 C CA . ASP A 1 136 ? -48.475 -2.773 66.281 1.00 56.41 136 ASP A CA 1
ATOM 1069 C C . ASP A 1 136 ? -48.631 -3.960 67.257 1.00 56.41 136 ASP A C 1
ATOM 1071 O O . ASP A 1 136 ? -49.489 -3.925 68.135 1.00 56.41 136 ASP A O 1
ATOM 1075 N N . ASN A 1 137 ? -47.760 -4.975 67.172 1.00 55.44 137 ASN A N 1
ATOM 1076 C CA . ASN A 1 137 ? -47.743 -6.146 68.066 1.00 55.44 137 ASN A CA 1
ATOM 1077 C C . ASN A 1 137 ? -46.827 -5.997 69.302 1.00 55.44 137 ASN A C 1
ATOM 1079 O O . ASN A 1 137 ? -46.620 -6.963 70.041 1.00 55.44 137 ASN A O 1
ATOM 1083 N N . GLU A 1 138 ? -46.241 -4.821 69.547 1.00 55.94 138 GLU A N 1
ATOM 1084 C CA . GLU A 1 138 ? -45.439 -4.578 70.752 1.00 55.94 138 GLU A CA 1
ATOM 1085 C C . GLU A 1 138 ? -46.359 -4.360 71.970 1.00 55.94 138 GLU A C 1
ATOM 1087 O O . GLU A 1 138 ? -46.992 -3.315 72.121 1.00 55.94 138 GLU A O 1
ATOM 1092 N N . ALA A 1 139 ? -46.428 -5.355 72.861 1.00 52.38 139 ALA A N 1
ATOM 1093 C CA . ALA A 1 139 ? -47.201 -5.281 74.100 1.00 52.38 139 ALA A CA 1
ATOM 1094 C C . ALA A 1 139 ? -46.784 -4.070 74.961 1.00 52.38 139 ALA A C 1
ATOM 1096 O O . ALA A 1 139 ? -45.594 -3.765 75.113 1.00 52.38 139 ALA A O 1
ATOM 1097 N N . ALA A 1 140 ? -47.760 -3.389 75.573 1.00 48.38 140 ALA A N 1
ATOM 1098 C CA . ALA A 1 140 ? -47.523 -2.268 76.481 1.00 48.38 140 ALA A CA 1
ATOM 1099 C C . ALA A 1 140 ? -46.725 -2.732 77.720 1.00 48.38 140 ALA A C 1
ATOM 1101 O O . ALA A 1 140 ? -47.289 -3.179 78.710 1.00 48.38 140 ALA A O 1
ATOM 1102 N N . GLY A 1 141 ? -45.392 -2.666 77.644 1.00 50.34 141 GLY A N 1
ATOM 1103 C CA . GLY A 1 141 ? -44.489 -3.091 78.721 1.00 50.34 141 GLY A CA 1
ATOM 1104 C C . GLY A 1 141 ? -43.131 -3.621 78.252 1.00 50.34 141 GLY A C 1
ATOM 1105 O O . GLY A 1 141 ? -42.149 -3.497 78.977 1.00 50.34 141 GLY A O 1
ATOM 1106 N N . THR A 1 142 ? -43.005 -4.110 77.015 1.00 55.94 142 THR A N 1
ATOM 1107 C CA . THR A 1 142 ? -41.741 -4.656 76.474 1.00 55.94 142 THR A CA 1
ATOM 1108 C C . THR A 1 142 ? -40.834 -3.597 75.843 1.00 55.94 142 THR A C 1
ATOM 1110 O O . THR A 1 142 ? -40.053 -3.897 74.940 1.00 55.94 142 THR A O 1
ATOM 1113 N N . LYS A 1 143 ? -40.896 -2.341 76.308 1.00 56.81 143 LYS A N 1
ATOM 1114 C CA . LYS A 1 143 ? -39.994 -1.274 75.846 1.00 56.81 143 LYS A CA 1
ATOM 1115 C C . LYS A 1 143 ? -38.588 -1.518 76.398 1.00 56.81 143 LYS A C 1
ATOM 1117 O O . LYS A 1 143 ? -38.161 -0.866 77.350 1.00 56.81 143 LYS A O 1
ATOM 1122 N N . SER A 1 144 ? -37.846 -2.456 75.810 1.00 61.53 144 SER A N 1
ATOM 1123 C CA . SER A 1 144 ? -36.417 -2.599 76.074 1.00 61.53 144 SER A CA 1
ATOM 1124 C C . SER A 1 144 ? -35.740 -1.302 75.637 1.00 61.53 144 SER A C 1
ATOM 1126 O O . SER A 1 144 ? -35.660 -1.006 74.445 1.00 61.53 144 SER A O 1
ATOM 1128 N N . LYS A 1 145 ? -35.323 -0.483 76.606 1.00 65.12 145 LYS A N 1
ATOM 1129 C CA . LYS A 1 145 ? -34.649 0.789 76.340 1.00 65.12 145 LYS A CA 1
ATOM 1130 C C . LYS A 1 145 ? -33.329 0.470 75.642 1.00 65.12 145 LYS A C 1
ATOM 1132 O O . LYS A 1 145 ? -32.457 -0.164 76.226 1.00 65.12 145 LYS A O 1
ATOM 1137 N N . PHE A 1 146 ? -33.194 0.874 74.388 1.00 70.38 146 PHE A N 1
ATOM 1138 C CA . PHE A 1 146 ? -31.930 0.784 73.671 1.00 70.38 146 PHE A CA 1
ATOM 1139 C C . PHE A 1 146 ? -31.225 2.134 73.738 1.00 70.38 146 PHE A C 1
ATOM 1141 O O . PHE A 1 146 ? -31.849 3.172 73.516 1.00 70.38 146 PHE A O 1
ATOM 1148 N N . LEU A 1 147 ? -29.934 2.114 74.046 1.00 69.69 147 LEU A N 1
ATOM 1149 C CA . LEU A 1 147 ? -29.061 3.266 73.890 1.00 69.69 147 LEU A CA 1
ATOM 1150 C C . LEU A 1 147 ? -28.740 3.386 72.400 1.00 69.69 147 LEU A C 1
ATOM 1152 O O . LEU A 1 147 ? -28.226 2.444 71.795 1.00 69.69 147 LEU A O 1
ATOM 1156 N N . ARG A 1 148 ? -29.116 4.518 71.809 1.00 74.12 148 ARG A N 1
ATOM 1157 C CA . ARG A 1 148 ? -28.768 4.896 70.435 1.00 74.12 148 ARG A CA 1
ATOM 1158 C C . ARG A 1 148 ? -27.615 5.901 70.495 1.00 74.12 148 ARG A C 1
ATOM 1160 O O . ARG A 1 148 ? -27.481 6.577 71.511 1.00 74.12 148 ARG A O 1
ATOM 1167 N N . ASN A 1 149 ? -26.842 6.008 69.416 1.00 74.38 149 ASN A N 1
ATOM 1168 C CA . ASN A 1 149 ? -25.700 6.926 69.289 1.00 74.38 149 ASN A CA 1
ATOM 1169 C C . ASN A 1 149 ? -24.559 6.601 70.270 1.00 74.38 149 ASN A C 1
ATOM 1171 O O . ASN A 1 149 ? -24.088 7.471 70.998 1.00 74.38 149 ASN A O 1
ATOM 1175 N N . VAL A 1 150 ? -24.166 5.326 70.336 1.00 78.44 150 VAL A N 1
ATOM 1176 C CA . VAL A 1 150 ? -22.990 4.886 71.096 1.00 78.44 150 VAL A CA 1
ATOM 1177 C C . VAL A 1 150 ? -21.992 4.284 70.117 1.00 78.44 150 VAL A C 1
ATOM 1179 O O . VAL A 1 150 ? -22.355 3.418 69.322 1.00 78.44 150 VAL A O 1
ATOM 1182 N N . ASN A 1 151 ? -20.741 4.718 70.185 1.00 86.62 151 ASN A N 1
ATOM 1183 C CA . ASN A 1 151 ? -19.687 4.250 69.293 1.00 86.62 151 ASN A CA 1
ATOM 1184 C C . ASN A 1 151 ? -19.011 3.008 69.888 1.00 86.62 151 ASN A C 1
ATOM 1186 O O . ASN A 1 151 ? -18.796 2.908 71.099 1.00 86.62 151 ASN A O 1
ATOM 1190 N N . CYS A 1 152 ? -18.697 2.027 69.043 1.00 80.19 152 CYS A N 1
ATOM 1191 C CA . CYS A 1 152 ? -17.939 0.852 69.459 1.00 80.19 152 CYS A CA 1
ATOM 1192 C C . CYS A 1 152 ? -16.490 1.243 69.763 1.00 80.19 152 CYS A C 1
ATOM 1194 O O . CYS A 1 152 ? -15.780 1.664 68.865 1.00 80.19 152 CYS A O 1
ATOM 1196 N N . ILE A 1 153 ? -16.007 1.003 70.981 1.00 82.44 153 ILE A N 1
ATOM 1197 C CA . IL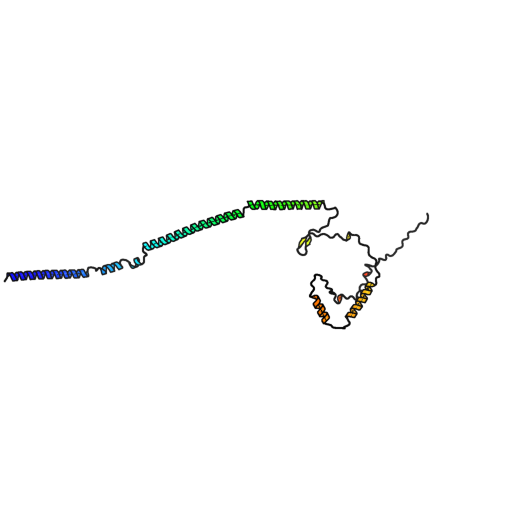E A 1 153 ? -14.638 1.377 71.395 1.00 82.44 153 ILE A CA 1
ATOM 1198 C C . ILE A 1 153 ? -13.554 0.729 70.509 1.00 82.44 153 ILE A C 1
ATOM 1200 O O . ILE A 1 153 ? -12.453 1.250 70.379 1.00 82.44 153 ILE A O 1
ATOM 1204 N N . SER A 1 154 ? -13.845 -0.421 69.896 1.00 83.81 154 SER A N 1
ATOM 1205 C CA . SER A 1 154 ? -12.876 -1.150 69.071 1.00 83.81 154 SER A CA 1
ATOM 1206 C C . SER A 1 154 ? -12.804 -0.678 67.617 1.00 83.81 154 SER A C 1
ATOM 1208 O O . SER A 1 154 ? -11.801 -0.941 66.962 1.00 83.81 154 SER A O 1
ATOM 1210 N N . CYS A 1 155 ? -13.855 -0.055 67.076 1.00 88.81 155 CYS A N 1
ATOM 1211 C CA . CYS A 1 155 ? -13.908 0.306 65.652 1.00 88.81 155 CYS A CA 1
ATOM 1212 C C . CYS A 1 155 ? -14.626 1.629 65.346 1.00 88.81 155 CYS A C 1
ATOM 1214 O O . CYS A 1 155 ? -14.900 1.907 64.181 1.00 88.81 155 CYS A O 1
ATOM 1216 N N . ASP A 1 156 ? -14.990 2.393 66.378 1.00 85.94 156 ASP A N 1
ATOM 1217 C CA . ASP A 1 156 ? -15.721 3.670 66.377 1.00 85.94 156 ASP A CA 1
ATOM 1218 C C . ASP A 1 156 ? -17.035 3.717 65.586 1.00 85.94 156 ASP A C 1
ATOM 1220 O O . ASP A 1 156 ? -17.662 4.769 65.460 1.00 85.94 156 ASP A O 1
ATOM 1224 N N . LYS A 1 157 ? -17.518 2.572 65.098 1.00 84.56 157 LYS A N 1
ATOM 1225 C CA . LYS A 1 157 ? -18.785 2.469 64.375 1.00 84.56 157 LYS A CA 1
ATOM 1226 C C . LYS A 1 157 ? -19.963 2.738 65.314 1.00 84.56 157 LYS A C 1
ATOM 1228 O O . LYS A 1 157 ? -19.960 2.272 66.453 1.00 84.56 157 LYS A O 1
ATOM 1233 N N . ASP A 1 158 ? -20.985 3.430 64.816 1.00 83.06 158 ASP A N 1
ATOM 1234 C CA . ASP A 1 158 ? -22.236 3.657 65.542 1.00 83.06 158 ASP A CA 1
ATOM 1235 C C . ASP A 1 158 ? -22.982 2.334 65.768 1.00 83.06 158 ASP A C 1
ATOM 1237 O O . ASP A 1 158 ? -23.315 1.611 64.823 1.00 83.06 158 ASP A O 1
ATOM 1241 N N . VAL A 1 159 ? -23.263 2.016 67.032 1.00 79.56 159 VAL A N 1
ATOM 1242 C CA . VAL A 1 159 ? -23.951 0.790 67.450 1.00 79.56 159 VAL A CA 1
ATOM 1243 C C . VAL A 1 159 ? -25.115 1.122 68.388 1.00 79.56 159 VAL A C 1
ATOM 1245 O O . VAL A 1 159 ? -25.138 2.128 69.098 1.00 79.56 159 VAL A O 1
ATOM 1248 N N . VAL A 1 160 ? -26.123 0.249 68.388 1.00 79.12 160 VAL A N 1
ATOM 1249 C CA . VAL A 1 160 ? -27.261 0.293 69.310 1.00 79.12 160 VAL A CA 1
ATOM 1250 C C . VAL A 1 160 ? -27.091 -0.806 70.355 1.00 79.12 160 VAL A C 1
ATOM 1252 O O . VAL A 1 160 ? -26.995 -1.980 70.003 1.00 79.12 160 VAL A O 1
ATOM 1255 N N . MET A 1 161 ? -27.096 -0.451 71.642 1.00 71.31 161 MET A N 1
ATOM 1256 C CA . MET A 1 161 ? -26.976 -1.421 72.740 1.00 71.31 161 MET A CA 1
ATOM 1257 C C . MET A 1 161 ? -28.252 -1.498 73.577 1.00 71.31 161 MET A C 1
ATOM 1259 O O . MET A 1 161 ? -28.916 -0.492 73.824 1.00 71.31 161 MET A O 1
ATOM 1263 N N . ARG A 1 162 ? -28.601 -2.696 74.060 1.00 72.50 162 ARG A N 1
ATOM 1264 C CA . ARG A 1 162 ? -29.716 -2.879 75.001 1.00 72.50 162 ARG A CA 1
ATOM 1265 C C . ARG A 1 162 ? -29.286 -2.370 76.381 1.00 72.50 162 ARG A C 1
ATOM 1267 O O . ARG A 1 162 ? -28.321 -2.880 76.941 1.00 72.50 162 ARG A O 1
ATOM 1274 N N . LYS A 1 163 ? -29.998 -1.390 76.945 1.00 67.00 163 LYS A N 1
ATOM 1275 C CA . LYS A 1 163 ? -29.780 -0.957 78.331 1.00 67.00 163 LYS A CA 1
ATOM 1276 C C . LYS A 1 163 ? -30.228 -2.096 79.250 1.00 67.00 163 LYS A C 1
ATOM 1278 O O . LYS A 1 163 ? -31.382 -2.520 79.163 1.00 67.00 163 LYS A O 1
ATOM 1283 N N . GLN A 1 164 ? -29.333 -2.610 80.097 1.00 62.84 164 GLN A N 1
ATOM 1284 C CA . GLN A 1 164 ? -29.748 -3.512 81.172 1.00 62.84 164 GLN A CA 1
ATOM 1285 C C . GLN A 1 164 ? -30.761 -2.779 82.059 1.00 62.84 164 GLN A C 1
ATOM 1287 O O . GLN A 1 164 ? -30.607 -1.589 82.344 1.00 62.84 164 GLN A O 1
ATOM 1292 N N . VAL A 1 165 ? -31.846 -3.468 82.411 1.00 63.38 165 VAL A N 1
ATOM 1293 C CA . VAL A 1 165 ? -32.864 -2.924 83.313 1.00 63.38 165 VAL A CA 1
ATOM 1294 C C . VAL A 1 165 ? -32.189 -2.674 84.656 1.00 63.38 165 VAL A C 1
ATOM 1296 O O . VAL A 1 165 ? -31.472 -3.537 85.151 1.00 63.38 165 VAL A O 1
ATOM 1299 N N . ASP A 1 166 ? -32.377 -1.476 85.197 1.00 63.62 166 ASP A N 1
ATOM 1300 C CA . ASP A 1 166 ? -31.738 -1.042 86.434 1.00 63.62 166 ASP A CA 1
ATOM 1301 C C . ASP A 1 166 ? -32.136 -1.993 87.573 1.00 63.62 166 ASP A C 1
ATOM 1303 O O . ASP A 1 166 ? -33.319 -2.092 87.908 1.00 63.62 166 ASP A O 1
ATOM 1307 N N . SER A 1 167 ? -31.174 -2.728 88.145 1.00 59.22 167 SER A N 1
ATOM 1308 C CA . SER A 1 167 ? -31.449 -3.704 89.213 1.00 59.22 167 SER A CA 1
ATOM 1309 C C . SER A 1 167 ? -32.058 -3.059 90.463 1.00 59.22 167 SER A C 1
ATOM 1311 O O . SER A 1 167 ? -32.650 -3.751 91.284 1.00 59.22 167 SER A O 1
ATOM 1313 N N . SER A 1 168 ? -31.953 -1.733 90.590 1.00 61.72 168 SER A N 1
ATOM 1314 C CA . SER A 1 168 ? -32.605 -0.918 91.621 1.00 61.72 168 SER A CA 1
ATOM 1315 C C . SER A 1 168 ? -34.138 -0.900 91.537 1.00 61.72 168 SER A C 1
ATOM 1317 O O . SER A 1 168 ? -34.792 -0.533 92.510 1.00 61.72 168 SER A O 1
ATOM 1319 N N . LEU A 1 169 ? -34.719 -1.321 90.408 1.00 63.00 169 LEU A N 1
ATOM 1320 C CA . LEU A 1 169 ? -36.168 -1.476 90.237 1.00 63.00 169 LEU A CA 1
ATOM 1321 C C . LEU A 1 169 ? -36.704 -2.784 90.837 1.00 63.00 169 LEU A C 1
ATOM 1323 O O . LEU A 1 169 ? -37.919 -2.954 90.924 1.00 63.00 169 LEU A O 1
ATOM 1327 N N . TYR A 1 170 ? -35.823 -3.704 91.243 1.00 66.06 170 TYR A N 1
ATOM 1328 C CA . TYR A 1 170 ? -36.210 -4.944 91.908 1.00 66.06 170 TYR A CA 1
ATOM 1329 C C . TYR A 1 170 ? -36.080 -4.792 93.432 1.00 66.06 170 TYR A C 1
ATOM 1331 O O . TYR A 1 170 ? -35.093 -4.223 93.908 1.00 66.06 170 TYR A O 1
ATOM 1339 N N . PRO A 1 171 ? -37.043 -5.303 94.223 1.00 69.44 171 PRO A N 1
ATOM 1340 C CA . PRO A 1 171 ? -36.939 -5.305 95.679 1.00 69.44 171 PRO A CA 1
ATOM 1341 C C . PRO A 1 171 ? -35.650 -6.004 96.128 1.00 69.44 171 PRO A C 1
ATOM 1343 O O . PRO A 1 171 ? -35.354 -7.114 95.680 1.00 69.44 171 PRO A O 1
ATOM 1346 N N . LYS A 1 172 ? -34.872 -5.363 97.010 1.00 72.25 172 LYS A N 1
ATOM 1347 C CA . LYS A 1 172 ? -33.655 -5.974 97.561 1.00 72.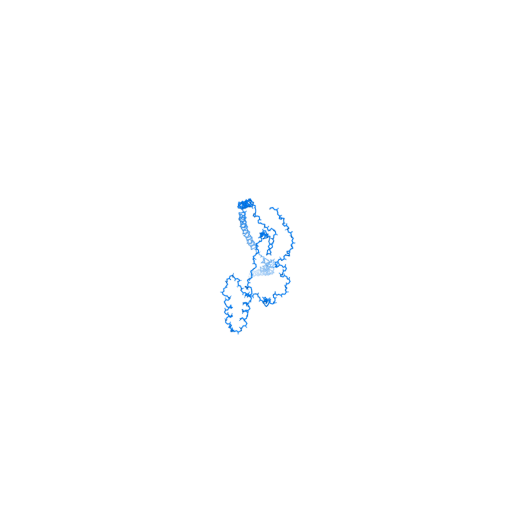25 172 LYS A CA 1
ATOM 1348 C C . LYS A 1 172 ? -34.035 -7.211 98.389 1.00 72.25 172 LYS A C 1
ATOM 1350 O O . LYS A 1 172 ? -34.932 -7.103 99.227 1.00 72.25 172 LYS A O 1
ATOM 1355 N N . PRO A 1 173 ? -33.371 -8.365 98.192 1.00 70.12 173 PRO A N 1
ATOM 1356 C CA . PRO A 1 173 ? -33.628 -9.542 99.011 1.00 70.12 173 PRO A CA 1
ATOM 1357 C C . PRO A 1 173 ? -33.229 -9.275 100.476 1.00 70.12 173 PRO A C 1
ATOM 1359 O O . PRO A 1 173 ? -32.269 -8.535 100.717 1.00 70.12 173 PRO A O 1
ATOM 1362 N N . PRO A 1 174 ? -33.946 -9.851 101.459 1.00 77.06 174 PRO A N 1
ATOM 1363 C CA . PRO A 1 174 ? -33.642 -9.663 102.875 1.00 77.06 174 PRO A CA 1
ATOM 1364 C C . PRO A 1 174 ? -32.273 -10.258 103.238 1.00 77.06 174 PRO A C 1
ATOM 1366 O O . PRO A 1 174 ? -31.872 -11.298 102.712 1.00 77.06 174 PRO A O 1
ATOM 1369 N N . ALA A 1 175 ? -31.552 -9.588 104.142 1.00 74.25 175 ALA A N 1
ATOM 1370 C CA . ALA A 1 175 ? -30.232 -10.019 104.594 1.00 74.25 175 ALA A CA 1
ATOM 1371 C C . ALA A 1 175 ? -30.315 -11.340 105.380 1.00 74.25 175 ALA A C 1
ATOM 1373 O O . ALA A 1 175 ? -31.181 -11.514 106.238 1.00 74.25 175 ALA A O 1
ATOM 1374 N N . LEU A 1 176 ? -29.401 -12.269 105.089 1.00 72.31 176 LEU A N 1
ATOM 1375 C CA . LEU A 1 176 ? -29.294 -13.547 105.796 1.00 72.31 176 LEU A CA 1
ATOM 1376 C C . LEU A 1 176 ? -28.630 -13.360 107.178 1.00 72.31 176 LEU A C 1
ATOM 1378 O O . LEU A 1 176 ? -27.784 -12.475 107.329 1.00 72.31 176 LEU A O 1
ATOM 1382 N N . PRO A 1 177 ? -28.982 -14.179 108.188 1.00 70.69 177 PRO A N 1
ATOM 1383 C CA . PRO A 1 177 ? -28.489 -14.010 109.553 1.00 70.69 177 PRO A CA 1
ATOM 1384 C C . PRO A 1 177 ? -26.977 -14.297 109.690 1.00 70.69 177 PRO A C 1
ATOM 1386 O O . PRO A 1 177 ? -26.452 -15.172 108.994 1.00 70.69 177 PRO A O 1
ATOM 1389 N N . PRO A 1 178 ? -26.261 -13.624 110.618 1.00 61.69 178 PRO A N 1
ATOM 1390 C CA . PRO A 1 178 ? -24.827 -13.826 110.813 1.00 61.69 178 PRO A CA 1
ATOM 1391 C C . PRO A 1 178 ? -24.548 -15.192 111.453 1.00 61.69 178 PRO A C 1
ATOM 1393 O O . PRO A 1 178 ? -24.952 -15.463 112.585 1.00 61.69 178 PRO A O 1
ATOM 1396 N N . THR A 1 179 ? -23.825 -16.070 110.760 1.00 65.62 179 THR A N 1
ATOM 1397 C CA . THR A 1 179 ? -23.449 -17.386 111.297 1.00 65.62 179 THR A CA 1
ATOM 1398 C C . THR A 1 179 ? -22.183 -17.284 112.159 1.00 65.62 179 THR A C 1
ATOM 1400 O O . THR A 1 179 ? -21.133 -16.906 111.642 1.00 65.62 179 THR A O 1
ATOM 1403 N N . ARG A 1 180 ? -22.227 -17.688 113.443 1.00 63.19 180 ARG A N 1
ATOM 1404 C CA . ARG A 1 180 ? -21.045 -17.823 114.342 1.00 63.19 180 ARG A CA 1
ATOM 1405 C C . ARG A 1 180 ? -20.184 -19.056 114.009 1.00 63.19 180 ARG A C 1
ATOM 1407 O O . ARG A 1 180 ? -19.775 -19.799 114.897 1.00 63.19 180 ARG A O 1
ATOM 1414 N N . ASN A 1 181 ? -19.946 -19.321 112.729 1.00 70.06 181 ASN A N 1
ATOM 1415 C CA . ASN A 1 181 ? -19.162 -20.477 112.316 1.00 70.06 181 ASN A CA 1
ATOM 1416 C C . ASN A 1 181 ? -17.663 -20.198 112.531 1.00 70.06 181 ASN A C 1
ATOM 1418 O O . ASN A 1 181 ? -17.141 -19.220 112.002 1.00 70.06 181 ASN A O 1
ATOM 1422 N N . MET A 1 182 ? -16.978 -21.069 113.279 1.00 65.19 182 MET A N 1
ATOM 1423 C CA . MET A 1 182 ? -15.525 -21.022 113.512 1.00 65.19 182 MET A CA 1
ATOM 1424 C C . MET A 1 182 ? -14.697 -21.478 112.297 1.00 65.19 182 MET A C 1
ATOM 1426 O O . MET A 1 182 ? -13.469 -21.409 112.327 1.00 65.19 182 MET A O 1
ATOM 1430 N N . ALA A 1 183 ? -15.347 -21.902 111.207 1.00 68.19 183 ALA A N 1
ATOM 1431 C CA . ALA A 1 183 ? -14.709 -22.301 109.952 1.00 68.19 183 ALA A CA 1
ATOM 1432 C C . ALA A 1 183 ? -13.647 -21.317 109.406 1.00 68.19 183 ALA A C 1
ATOM 1434 O O . ALA A 1 183 ? -12.618 -21.800 108.934 1.00 68.19 183 ALA A O 1
ATOM 1435 N N . PRO A 1 184 ? -13.801 -19.977 109.492 1.00 67.50 184 PRO A N 1
ATOM 1436 C CA . PRO A 1 184 ? -12.756 -19.050 109.055 1.00 67.50 184 PRO A CA 1
ATOM 1437 C C . PRO A 1 184 ? -11.472 -19.168 109.889 1.00 67.50 184 PRO A C 1
ATOM 1439 O O . PRO A 1 184 ? -10.379 -19.006 109.355 1.00 67.50 184 PRO A O 1
ATOM 1442 N N . TYR A 1 185 ? -11.601 -19.476 111.185 1.00 69.12 185 TYR A N 1
ATOM 1443 C CA . TYR A 1 185 ? -10.475 -19.669 112.103 1.00 69.12 185 TYR A CA 1
ATOM 1444 C C . TYR A 1 185 ? -9.781 -21.017 111.862 1.00 69.12 185 TYR A C 1
ATOM 1446 O O . TYR A 1 185 ? -8.561 -21.068 111.736 1.00 69.12 185 TYR A O 1
ATOM 1454 N N . LEU A 1 186 ? -10.559 -22.090 111.686 1.00 74.56 186 LEU A N 1
ATOM 1455 C CA . LEU A 1 186 ? -10.049 -23.424 111.333 1.00 74.56 186 LEU A CA 1
ATOM 1456 C C . LEU A 1 186 ? -9.317 -23.433 109.982 1.00 74.56 186 LEU A C 1
ATOM 1458 O O . LEU A 1 186 ? -8.262 -24.050 109.849 1.00 74.56 186 LEU A O 1
ATOM 1462 N N . ALA A 1 187 ? -9.842 -22.719 108.981 1.00 72.12 187 ALA A N 1
ATOM 1463 C CA . ALA A 1 187 ? -9.184 -22.581 107.684 1.00 72.12 187 ALA A CA 1
ATOM 1464 C C . ALA A 1 187 ? -7.823 -21.873 107.800 1.00 72.12 187 ALA A C 1
ATOM 1466 O O . ALA A 1 187 ? -6.883 -22.241 107.096 1.00 72.12 187 ALA A O 1
ATOM 1467 N N . TYR A 1 188 ? -7.710 -20.895 108.704 1.00 75.88 188 TYR A N 1
ATOM 1468 C CA . TYR A 1 188 ? -6.460 -20.192 108.965 1.00 75.88 188 TYR A CA 1
ATOM 1469 C C . TYR A 1 188 ? -5.414 -21.085 109.660 1.00 75.88 188 TYR A C 1
ATOM 1471 O O . TYR A 1 188 ? -4.259 -21.113 109.236 1.00 75.88 188 TYR A O 1
ATOM 1479 N N . GLU A 1 189 ? -5.798 -21.863 110.677 1.00 73.94 189 GLU A N 1
ATOM 1480 C CA . GLU A 1 189 ? -4.866 -22.779 111.358 1.00 73.94 189 GLU A CA 1
ATOM 1481 C C . GLU A 1 189 ? -4.359 -23.898 110.437 1.00 73.94 189 GLU A C 1
ATOM 1483 O O . GLU A 1 189 ? -3.165 -24.204 110.419 1.00 73.94 189 GLU A O 1
ATOM 1488 N N . LEU A 1 190 ? -5.235 -24.456 109.597 1.00 74.81 190 LEU A N 1
ATOM 1489 C CA . LEU A 1 190 ? -4.852 -25.463 108.604 1.00 74.81 190 LEU A CA 1
ATOM 1490 C C . LEU A 1 190 ? -3.886 -24.908 107.546 1.00 74.81 190 LEU A C 1
ATOM 1492 O O . LEU A 1 190 ? -3.000 -25.627 107.084 1.00 74.81 190 LEU A O 1
ATOM 1496 N N . ASP A 1 191 ? -4.029 -23.639 107.159 1.00 72.50 191 ASP A N 1
ATOM 1497 C CA . ASP A 1 191 ? -3.093 -22.979 106.241 1.00 72.50 191 ASP A CA 1
ATOM 1498 C C . ASP A 1 191 ? -1.702 -22.791 106.872 1.00 72.50 191 ASP A C 1
ATOM 1500 O O . ASP A 1 191 ? -0.682 -22.980 106.205 1.00 72.50 191 ASP A O 1
ATOM 1504 N N . GLN A 1 192 ? -1.638 -22.507 108.177 1.00 73.94 192 GLN A N 1
ATOM 1505 C CA . GLN A 1 192 ? -0.371 -22.424 108.910 1.00 73.94 192 GLN A CA 1
ATOM 1506 C C . GLN A 1 192 ? 0.351 -23.779 108.965 1.00 73.94 192 GLN A C 1
ATOM 1508 O O . GLN A 1 192 ? 1.558 -23.829 108.716 1.00 73.94 192 GLN A O 1
ATOM 1513 N N . LEU A 1 193 ? -0.375 -24.877 109.201 1.00 70.38 193 LEU A N 1
ATOM 1514 C CA . LEU A 1 193 ? 0.190 -26.235 109.180 1.00 70.38 193 LEU A CA 1
ATOM 1515 C C . LEU A 1 193 ? 0.756 -26.602 107.797 1.00 70.38 193 LEU A C 1
ATOM 1517 O O . LEU A 1 193 ? 1.892 -27.065 107.692 1.00 70.38 193 LEU A O 1
ATOM 1521 N N . ARG A 1 194 ? 0.024 -26.297 106.715 1.00 72.19 194 ARG A N 1
ATOM 1522 C CA . ARG A 1 194 ? 0.480 -26.545 105.331 1.00 72.19 194 ARG A CA 1
ATOM 1523 C C . ARG A 1 194 ? 1.742 -25.761 104.960 1.00 72.19 194 ARG A C 1
ATOM 1525 O O . ARG A 1 194 ? 2.542 -26.225 104.147 1.00 72.19 194 ARG A O 1
ATOM 1532 N N . LYS A 1 195 ? 1.929 -24.562 105.521 1.00 67.19 195 LYS A N 1
ATOM 1533 C CA . LYS A 1 195 ? 3.150 -23.763 105.317 1.00 67.19 195 LYS A CA 1
ATOM 1534 C C . LYS A 1 195 ? 4.345 -24.331 106.081 1.00 67.19 195 LYS A C 1
ATOM 1536 O O . LYS A 1 195 ? 5.454 -24.279 105.557 1.00 67.19 195 LYS A O 1
ATOM 1541 N N . GLN A 1 196 ? 4.131 -24.898 107.271 1.00 63.12 196 GLN A N 1
ATOM 1542 C CA . GLN A 1 196 ? 5.196 -25.532 108.056 1.00 63.12 196 GLN A CA 1
ATOM 1543 C C . GLN A 1 196 ? 5.710 -26.822 107.403 1.00 63.12 196 GLN A C 1
ATOM 1545 O O . GLN A 1 196 ? 6.923 -26.996 107.315 1.00 63.12 196 GLN A O 1
ATOM 1550 N N . GLU A 1 197 ? 4.829 -27.666 106.852 1.00 60.59 197 GLU A N 1
ATOM 1551 C CA . GLU A 1 197 ? 5.244 -28.873 106.112 1.00 60.59 197 GLU A CA 1
ATOM 1552 C C . GLU A 1 197 ? 6.118 -28.557 104.886 1.00 60.59 197 GLU A C 1
ATOM 1554 O O . GLU A 1 197 ? 7.027 -29.318 104.560 1.00 60.59 197 GLU A O 1
ATOM 1559 N N . LYS A 1 198 ? 5.909 -27.410 104.226 1.00 58.09 198 LYS A N 1
ATOM 1560 C CA . LYS A 1 198 ? 6.699 -27.003 103.049 1.00 58.09 198 LYS A CA 1
ATOM 1561 C C . LYS A 1 198 ? 8.111 -26.488 103.361 1.00 58.09 198 LYS A C 1
ATOM 1563 O O . LYS A 1 198 ? 8.918 -26.413 102.437 1.00 58.09 198 LYS A O 1
ATOM 1568 N N . CYS A 1 199 ? 8.421 -26.138 104.612 1.00 53.44 199 CYS A N 1
ATOM 1569 C CA . CYS A 1 199 ? 9.751 -25.652 105.013 1.00 53.44 199 CYS A CA 1
ATOM 1570 C C . CYS A 1 199 ? 10.683 -26.750 105.556 1.00 53.44 199 CYS A C 1
ATOM 1572 O O . CYS A 1 199 ? 11.828 -26.448 105.890 1.00 53.44 199 CYS A O 1
ATOM 1574 N N . VAL A 1 200 ? 10.245 -28.012 105.625 1.00 47.03 200 VAL A N 1
ATOM 1575 C CA . VAL A 1 200 ? 11.114 -29.131 106.021 1.00 47.03 200 VAL A CA 1
ATOM 1576 C C . VAL A 1 200 ? 11.846 -29.655 104.776 1.00 47.03 200 VAL A C 1
ATOM 1578 O O . VAL A 1 200 ? 11.196 -30.155 103.856 1.00 47.03 200 VAL A O 1
ATOM 1581 N N . PRO A 1 201 ? 13.185 -29.557 104.685 1.00 55.38 201 PRO A N 1
ATOM 1582 C CA . PRO A 1 201 ? 13.908 -29.989 103.503 1.00 55.38 201 PRO A CA 1
ATOM 1583 C C . PRO A 1 201 ? 14.134 -31.496 103.601 1.00 55.38 201 PRO A C 1
ATOM 1585 O O . PRO A 1 201 ? 15.153 -31.936 104.123 1.00 55.38 201 PRO A O 1
ATOM 1588 N N . ASN A 1 202 ? 13.200 -32.303 103.103 1.00 49.72 202 ASN A N 1
ATOM 1589 C CA . ASN A 1 202 ? 13.470 -33.721 102.911 1.00 49.72 202 ASN A CA 1
ATOM 1590 C C . ASN A 1 202 ? 13.080 -34.154 101.501 1.00 49.72 202 ASN A C 1
ATOM 1592 O O . ASN A 1 202 ? 11.922 -34.075 101.106 1.00 49.72 202 ASN A O 1
ATOM 1596 N N . SER A 1 203 ? 14.091 -34.631 100.771 1.00 53.50 203 SER A N 1
ATOM 1597 C CA . SER A 1 203 ? 14.043 -35.154 99.403 1.00 53.50 203 SER A CA 1
ATOM 1598 C C . SER A 1 203 ? 14.045 -34.109 98.275 1.00 53.50 203 SER A C 1
ATOM 1600 O O . SER A 1 203 ? 13.037 -33.786 97.650 1.00 53.50 203 SER A O 1
ATOM 1602 N N . ARG A 1 204 ? 15.254 -33.631 97.945 1.00 58.00 204 ARG A N 1
ATOM 1603 C CA . ARG A 1 204 ? 15.595 -33.104 96.614 1.00 58.00 204 ARG A CA 1
ATOM 1604 C C . ARG A 1 204 ? 15.508 -34.243 95.596 1.00 58.00 204 ARG A C 1
ATOM 1606 O O . ARG A 1 204 ? 16.502 -34.919 95.350 1.00 58.00 204 ARG A O 1
ATOM 1613 N N . ASN A 1 205 ? 14.343 -34.452 94.996 1.00 56.09 205 ASN A N 1
ATOM 1614 C CA . ASN A 1 205 ? 14.223 -35.313 93.824 1.00 56.09 205 ASN A CA 1
ATOM 1615 C C . ASN A 1 205 ? 13.964 -34.438 92.592 1.00 56.09 205 ASN A C 1
ATOM 1617 O O . ASN A 1 205 ? 12.831 -34.044 92.318 1.00 56.09 205 ASN A O 1
ATOM 1621 N N . LEU A 1 206 ? 15.041 -34.087 91.880 1.00 57.47 206 LEU A N 1
ATOM 1622 C CA . LEU A 1 206 ? 15.004 -33.250 90.672 1.00 57.47 206 LEU A CA 1
ATOM 1623 C C . LEU A 1 206 ? 14.077 -33.845 89.589 1.00 57.47 206 LEU A C 1
ATOM 1625 O O . LEU A 1 206 ? 13.437 -33.109 88.842 1.00 57.47 206 LEU A O 1
ATOM 1629 N N . ASN A 1 207 ? 13.909 -35.171 89.596 1.00 57.50 207 ASN A N 1
ATOM 1630 C CA . ASN A 1 207 ? 13.073 -35.912 88.651 1.00 57.50 207 ASN A CA 1
ATOM 1631 C C . ASN A 1 207 ? 11.570 -35.614 88.798 1.00 57.50 207 ASN A C 1
ATOM 1633 O O . ASN A 1 207 ? 10.814 -35.735 87.836 1.00 57.50 207 ASN A O 1
ATOM 1637 N N . ALA A 1 208 ? 11.108 -35.195 89.983 1.00 57.31 208 ALA A N 1
ATOM 1638 C CA . ALA A 1 208 ? 9.704 -34.824 90.177 1.00 57.31 208 ALA A CA 1
ATOM 1639 C C . ALA A 1 208 ? 9.372 -33.474 89.513 1.00 57.31 208 ALA A C 1
ATOM 1641 O O . ALA A 1 208 ? 8.270 -33.286 88.998 1.00 57.31 208 ALA A O 1
ATOM 1642 N N . PHE A 1 209 ? 10.337 -32.549 89.486 1.00 53.25 209 PHE A N 1
ATOM 1643 C CA . PHE A 1 209 ? 10.192 -31.255 88.819 1.00 53.25 209 PHE A CA 1
ATOM 1644 C C . PHE A 1 209 ? 10.228 -31.408 87.293 1.00 53.25 209 PHE A C 1
ATOM 1646 O O . PHE A 1 209 ? 9.418 -30.808 86.589 1.00 53.25 209 PHE A O 1
ATOM 1653 N N . GLU A 1 210 ? 11.109 -32.271 86.788 1.00 54.59 210 GLU A N 1
ATOM 1654 C CA . GLU A 1 210 ? 11.235 -32.551 85.356 1.00 54.59 210 GLU A CA 1
ATOM 1655 C C . GLU A 1 210 ? 9.962 -33.219 84.800 1.00 54.59 210 GLU A C 1
ATOM 1657 O O . GLU A 1 210 ? 9.389 -32.753 83.812 1.00 54.59 210 GLU A O 1
ATOM 1662 N N . ASN A 1 211 ? 9.403 -34.202 85.515 1.00 58.94 211 ASN A N 1
ATOM 1663 C CA . ASN A 1 211 ? 8.147 -34.853 85.125 1.00 58.94 211 ASN A CA 1
ATOM 1664 C C . ASN A 1 211 ? 6.932 -33.902 85.140 1.00 58.94 211 ASN A C 1
ATOM 1666 O O . ASN A 1 211 ? 6.044 -34.021 84.291 1.00 58.94 211 ASN A O 1
ATOM 1670 N N . ALA A 1 212 ? 6.901 -32.921 86.049 1.00 58.00 212 ALA A N 1
ATOM 1671 C CA . ALA A 1 212 ? 5.837 -31.917 86.105 1.00 58.00 212 ALA A CA 1
ATOM 1672 C C . ALA A 1 212 ? 5.924 -30.887 84.959 1.00 58.00 212 ALA A C 1
ATOM 1674 O O . ALA A 1 212 ? 4.897 -30.436 84.450 1.00 58.00 212 ALA A O 1
ATOM 1675 N N . VAL A 1 213 ? 7.136 -30.542 84.507 1.00 58.06 213 VAL A N 1
ATOM 1676 C CA . VAL A 1 213 ? 7.358 -29.629 83.371 1.00 58.06 213 VAL A CA 1
ATOM 1677 C C . VAL A 1 213 ? 7.068 -30.308 82.027 1.00 58.06 213 VAL A C 1
ATOM 1679 O O . VAL A 1 213 ? 6.559 -29.658 81.109 1.00 58.06 213 VAL A O 1
ATOM 1682 N N . HIS A 1 214 ? 7.330 -31.612 81.901 1.00 55.94 214 HIS A N 1
ATOM 1683 C CA . HIS A 1 214 ? 7.063 -32.357 80.667 1.00 55.94 214 HIS A CA 1
ATOM 1684 C C . HIS A 1 214 ? 5.578 -32.706 80.464 1.00 55.94 214 HIS A C 1
ATOM 1686 O O . HIS A 1 214 ? 5.102 -32.616 79.332 1.00 55.94 214 HIS A O 1
ATOM 1692 N N . SER A 1 215 ? 4.808 -32.982 81.526 1.00 55.41 215 SER A N 1
ATOM 1693 C CA . SER A 1 215 ? 3.348 -33.195 81.415 1.00 55.41 215 SER A CA 1
ATOM 1694 C C . SER A 1 215 ? 2.558 -31.936 81.019 1.00 55.41 215 SER A C 1
ATOM 1696 O O . SER A 1 215 ? 1.466 -32.039 80.467 1.00 55.41 215 SER A O 1
ATOM 1698 N N . ALA A 1 216 ? 3.104 -30.734 81.229 1.00 53.97 216 ALA A N 1
ATOM 1699 C CA . ALA A 1 216 ? 2.444 -29.479 80.856 1.00 53.97 216 ALA A CA 1
ATOM 1700 C C . ALA A 1 216 ? 2.526 -29.142 79.349 1.00 53.97 216 ALA A C 1
ATOM 1702 O O . ALA A 1 216 ? 1.925 -28.161 78.909 1.00 53.97 216 ALA A O 1
ATOM 1703 N N . LYS A 1 217 ? 3.268 -29.917 78.541 1.00 51.47 217 LYS A N 1
ATOM 1704 C CA . LYS A 1 217 ? 3.469 -29.635 77.105 1.00 51.47 217 LYS A CA 1
ATOM 1705 C C . LYS A 1 217 ? 2.609 -30.476 76.152 1.00 51.47 217 LYS A C 1
ATOM 1707 O O . LYS A 1 217 ? 2.615 -30.186 74.958 1.00 51.47 217 LYS A O 1
ATOM 1712 N N . THR A 1 218 ? 1.837 -31.451 76.634 1.00 51.50 218 THR A N 1
ATOM 1713 C CA . THR A 1 218 ? 1.110 -32.410 75.771 1.00 51.50 218 THR A CA 1
ATOM 1714 C C . THR A 1 218 ? -0.391 -32.539 76.052 1.00 51.50 218 THR A C 1
ATOM 1716 O O . THR A 1 218 ? -0.975 -33.591 75.820 1.00 51.50 218 THR A O 1
ATOM 1719 N N . ALA A 1 219 ? -1.059 -31.453 76.451 1.00 43.25 219 ALA A N 1
ATOM 1720 C CA . ALA A 1 219 ? -2.519 -31.358 76.362 1.00 43.25 219 ALA A CA 1
ATOM 1721 C C . ALA A 1 219 ? -2.960 -29.903 76.132 1.00 43.25 219 ALA A C 1
ATOM 1723 O O . ALA A 1 219 ? -3.215 -29.147 77.066 1.00 43.25 219 ALA A O 1
ATOM 1724 N N . ARG A 1 220 ? -3.028 -29.491 74.859 1.00 46.56 220 ARG A N 1
ATOM 1725 C CA . ARG A 1 220 ? -3.730 -28.268 74.445 1.00 46.56 220 ARG A CA 1
ATOM 1726 C C . ARG A 1 220 ? -5.226 -28.579 74.323 1.00 46.56 220 ARG A C 1
ATOM 1728 O O . ARG A 1 220 ? -5.660 -29.088 73.297 1.00 46.56 220 ARG A O 1
ATOM 1735 N N . GLY A 1 221 ? -5.983 -28.255 75.367 1.00 43.69 221 GLY A N 1
ATOM 1736 C CA . GLY A 1 221 ? -7.431 -28.013 75.341 1.00 43.69 221 GLY A CA 1
ATOM 1737 C C . GLY A 1 221 ? -7.706 -26.597 75.877 1.00 43.69 221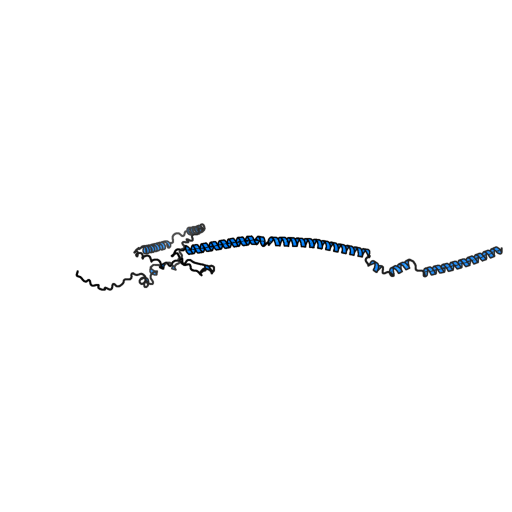 GLY A C 1
ATOM 1738 O O . GLY A 1 221 ? -6.887 -26.094 76.651 1.00 43.69 221 GLY A O 1
ATOM 1739 N N . PRO A 1 222 ? -8.775 -25.903 75.447 1.00 50.12 222 PRO A N 1
ATOM 1740 C CA . PRO A 1 222 ? -8.943 -24.473 75.668 1.00 50.12 222 PRO A CA 1
ATOM 1741 C C . PRO A 1 222 ? -9.610 -24.198 77.018 1.00 50.12 222 PRO A C 1
ATOM 1743 O O . PRO A 1 222 ? -10.685 -23.624 77.059 1.00 50.12 222 PRO A O 1
ATOM 1746 N N . ASP A 1 223 ? -8.969 -24.576 78.118 1.00 39.22 223 ASP A N 1
ATOM 1747 C CA . ASP A 1 223 ? -9.371 -24.135 79.451 1.00 39.22 223 ASP A CA 1
ATOM 1748 C C . ASP A 1 223 ? -8.141 -23.588 80.169 1.00 39.22 223 ASP A C 1
ATOM 1750 O O . ASP A 1 223 ? -7.267 -24.316 80.640 1.00 39.22 223 ASP A O 1
ATOM 1754 N N . ASN A 1 224 ? -8.060 -22.259 80.240 1.00 51.72 224 ASN A N 1
ATOM 1755 C CA . ASN A 1 224 ? -7.068 -21.548 81.038 1.00 51.72 224 ASN A CA 1
ATOM 1756 C C . ASN A 1 224 ? -7.402 -21.674 82.535 1.00 51.72 224 ASN A C 1
ATOM 1758 O O . ASN A 1 224 ? -7.639 -20.673 83.203 1.00 51.72 224 ASN A O 1
ATOM 1762 N N . LEU A 1 225 ? -7.381 -22.886 83.093 1.00 43.84 225 LEU A N 1
ATOM 1763 C CA . LEU A 1 225 ? -7.222 -23.074 84.536 1.00 43.84 225 LEU A CA 1
ATOM 1764 C C . LEU A 1 225 ? -5.736 -23.246 84.849 1.00 43.84 225 LEU A C 1
ATOM 1766 O O . LEU A 1 225 ? -5.246 -24.300 85.246 1.00 43.84 225 LEU A O 1
ATOM 1770 N N . CYS A 1 226 ? -4.992 -22.157 84.676 1.00 43.00 226 CYS A N 1
ATOM 1771 C CA . CYS A 1 226 ? -3.684 -22.051 85.294 1.00 43.00 226 CYS A CA 1
ATOM 1772 C C . CYS A 1 226 ? -3.926 -21.815 86.790 1.00 43.00 226 CYS A C 1
ATOM 1774 O O . CYS A 1 226 ? -4.250 -20.698 87.189 1.00 43.00 226 CYS A O 1
ATOM 1776 N N . ASN A 1 227 ? -3.762 -22.846 87.624 1.00 48.19 227 ASN A N 1
ATOM 1777 C CA . ASN A 1 227 ? -3.719 -22.693 89.082 1.00 48.19 227 ASN A CA 1
ATOM 1778 C C . ASN A 1 227 ? -2.377 -22.055 89.500 1.00 48.19 227 ASN A C 1
ATOM 1780 O O . ASN A 1 227 ? -1.593 -22.615 90.266 1.00 48.19 227 ASN A O 1
ATOM 1784 N N . ARG A 1 228 ? -2.064 -20.891 88.916 1.00 47.38 228 ARG A N 1
ATOM 1785 C CA . ARG A 1 228 ? -0.974 -20.030 89.360 1.00 47.38 228 ARG A CA 1
ATOM 1786 C C . ARG A 1 228 ? -1.457 -19.341 90.617 1.00 47.38 228 ARG A C 1
ATOM 1788 O O . ARG A 1 228 ? -2.382 -18.535 90.579 1.00 47.38 228 ARG A O 1
ATOM 1795 N N . TYR A 1 229 ? -0.786 -19.630 91.720 1.00 47.44 229 TYR A N 1
ATOM 1796 C CA . TYR A 1 229 ? -0.859 -18.807 92.912 1.00 47.44 229 TYR A CA 1
ATOM 1797 C C . TYR A 1 229 ? -0.227 -17.445 92.576 1.00 47.44 229 TYR A C 1
ATOM 1799 O O . TYR A 1 229 ? 0.976 -17.241 92.728 1.00 47.44 229 TYR A O 1
ATOM 1807 N N . CYS A 1 230 ? -1.015 -16.534 92.003 1.00 43.59 230 CYS A N 1
ATOM 1808 C CA . CYS A 1 230 ? -0.611 -15.153 91.771 1.00 43.59 230 CYS A CA 1
ATOM 1809 C C . CYS A 1 230 ? -0.598 -14.439 93.120 1.00 43.59 230 CYS A C 1
ATOM 1811 O O . CYS A 1 230 ? -1.590 -13.850 93.540 1.00 43.59 230 CYS A O 1
ATOM 1813 N N . GLY A 1 231 ? 0.530 -14.545 93.813 1.00 48.88 231 GLY A N 1
ATOM 1814 C CA . GLY A 1 231 ? 0.696 -13.933 95.112 1.00 48.88 231 GLY A CA 1
ATOM 1815 C C . GLY A 1 231 ? 2.125 -14.028 95.621 1.00 48.88 231 GLY A C 1
ATOM 1816 O O . GLY A 1 231 ? 2.515 -15.038 96.201 1.00 48.88 231 GLY A O 1
ATOM 1817 N N . GLY A 1 232 ? 2.915 -12.979 95.384 1.00 51.50 232 GLY A N 1
ATOM 1818 C CA . GLY A 1 232 ? 4.226 -12.813 96.013 1.00 51.50 232 GLY A CA 1
ATOM 1819 C C . GLY A 1 232 ? 4.112 -12.532 97.517 1.00 51.50 232 GLY A C 1
ATOM 1820 O O . GLY A 1 232 ? 3.027 -12.536 98.095 1.00 51.50 232 GLY A O 1
ATOM 1821 N N . SER A 1 233 ? 5.230 -12.224 98.170 1.00 53.44 233 SER A N 1
ATOM 1822 C CA . SER A 1 233 ? 5.318 -11.912 99.612 1.00 53.44 233 SER A CA 1
ATOM 1823 C C . SER A 1 233 ? 4.313 -10.859 100.120 1.00 53.44 233 SER A C 1
ATOM 1825 O O . SER A 1 233 ? 4.007 -10.837 101.307 1.00 53.44 233 SER A O 1
ATOM 1827 N N . HIS A 1 234 ? 3.750 -10.032 99.235 1.00 47.59 234 HIS A N 1
ATOM 1828 C CA . HIS A 1 234 ? 2.752 -9.001 99.544 1.00 47.59 234 HIS A CA 1
ATOM 1829 C C . HIS A 1 234 ? 1.297 -9.499 99.656 1.00 47.59 234 HIS A C 1
ATOM 1831 O O . HIS A 1 234 ? 0.432 -8.739 100.079 1.00 47.59 234 HIS A O 1
ATOM 1837 N N . THR A 1 235 ? 0.999 -10.753 99.303 1.00 55.97 235 THR A N 1
ATOM 1838 C CA . THR A 1 235 ? -0.351 -11.352 99.433 1.00 55.97 235 THR A CA 1
ATOM 1839 C C . THR A 1 235 ? -0.476 -12.328 100.607 1.00 55.97 235 THR A C 1
ATOM 1841 O O . THR A 1 235 ? -1.519 -12.952 100.790 1.00 55.97 235 THR A O 1
ATOM 1844 N N . LEU A 1 236 ? 0.573 -12.474 101.420 1.00 48.19 236 LEU A N 1
ATOM 1845 C CA . LEU A 1 236 ? 0.537 -13.249 102.658 1.00 48.19 236 LEU A CA 1
ATOM 1846 C C . LEU A 1 236 ? 0.197 -12.315 103.825 1.00 48.19 236 LEU A C 1
ATOM 1848 O O . LEU A 1 236 ? 1.084 -11.800 104.492 1.00 48.19 236 LEU A O 1
ATOM 1852 N N . THR A 1 237 ? -1.091 -12.082 104.084 1.00 53.41 237 THR A N 1
ATOM 1853 C CA . THR A 1 237 ? -1.504 -11.363 105.300 1.00 53.41 237 THR A CA 1
ATOM 1854 C C . THR A 1 237 ? -1.488 -12.330 106.483 1.00 53.41 237 THR A C 1
ATOM 1856 O O . THR A 1 237 ? -2.307 -13.251 106.522 1.00 53.41 237 THR A O 1
ATOM 1859 N N . THR A 1 238 ? -0.597 -12.138 107.454 1.00 53.41 238 THR A N 1
ATOM 1860 C CA . THR A 1 238 ? -0.725 -12.793 108.765 1.00 53.41 238 THR A CA 1
ATOM 1861 C C . THR A 1 238 ? -1.828 -12.092 109.583 1.00 53.41 238 THR A C 1
ATOM 1863 O O . THR A 1 238 ? -2.088 -10.906 109.370 1.00 53.41 238 THR A O 1
ATOM 1866 N N . PRO A 1 239 ? -2.529 -12.768 110.510 1.00 50.59 239 PRO A N 1
ATOM 1867 C CA . PRO A 1 239 ? -3.626 -12.194 111.291 1.00 50.59 239 PRO A CA 1
ATOM 1868 C C . PRO A 1 239 ? -3.195 -10.990 112.116 1.00 50.59 239 PRO A C 1
ATOM 1870 O O . PRO A 1 239 ? -3.986 -10.068 112.284 1.00 50.59 239 PRO A O 1
ATOM 1873 N N . GLN A 1 240 ? -1.935 -10.950 112.565 1.00 52.25 240 GLN A N 1
ATOM 1874 C CA . GLN A 1 240 ? -1.382 -9.782 113.254 1.00 52.25 240 GLN A CA 1
ATOM 1875 C C . GLN A 1 240 ? -1.275 -8.548 112.339 1.00 52.25 240 GLN A C 1
ATOM 1877 O O . GLN A 1 240 ? -1.257 -7.424 112.826 1.00 52.25 240 GLN A O 1
ATOM 1882 N N . GLN A 1 241 ? -1.249 -8.735 111.016 1.00 55.81 241 GLN A N 1
ATOM 1883 C CA . GLN A 1 241 ? -1.208 -7.667 110.014 1.00 55.81 241 GLN A CA 1
ATOM 1884 C C . GLN A 1 241 ? -2.603 -7.246 109.522 1.00 55.81 241 GLN A C 1
ATOM 1886 O O . GLN A 1 241 ? -2.726 -6.250 108.812 1.00 55.81 241 GLN A O 1
ATOM 1891 N N . ARG A 1 242 ? -3.668 -7.974 109.900 1.00 52.94 242 ARG A N 1
ATOM 1892 C CA . ARG A 1 242 ? -5.053 -7.681 109.491 1.00 52.94 242 ARG A CA 1
ATOM 1893 C C . ARG A 1 242 ? -5.752 -6.655 110.397 1.00 52.94 242 ARG A C 1
ATOM 1895 O O . ARG A 1 242 ? -6.932 -6.378 110.210 1.00 52.94 242 ARG A O 1
ATOM 1902 N N . VAL A 1 243 ? -5.046 -6.048 111.351 1.00 55.34 243 VAL A N 1
ATOM 1903 C CA . VAL A 1 243 ? -5.623 -5.025 112.231 1.00 55.34 243 VAL A CA 1
ATOM 1904 C C . VAL A 1 243 ? -4.705 -3.811 112.316 1.00 55.34 243 VAL A C 1
ATOM 1906 O O . VAL A 1 243 ? -3.866 -3.711 113.201 1.00 55.34 243 VAL A O 1
ATOM 1909 N N . THR A 1 244 ? -4.894 -2.851 111.412 1.00 47.59 244 THR A N 1
ATOM 1910 C CA . THR A 1 244 ? -4.323 -1.497 111.562 1.00 47.59 244 THR A CA 1
ATOM 1911 C C . THR A 1 244 ? -5.328 -0.364 111.359 1.00 47.59 244 THR A C 1
ATOM 1913 O O . THR A 1 244 ? -4.929 0.795 111.332 1.00 47.59 244 THR A O 1
ATOM 1916 N N . ARG A 1 245 ? -6.641 -0.647 111.326 1.00 46.84 245 ARG A N 1
ATOM 1917 C CA . ARG A 1 245 ? -7.695 0.364 111.552 1.00 46.84 245 ARG A CA 1
ATOM 1918 C C . ARG A 1 245 ? -8.946 -0.253 112.188 1.00 46.84 245 ARG A C 1
ATOM 1920 O O . ARG A 1 245 ? -9.891 -0.606 111.495 1.00 46.84 245 ARG A O 1
ATOM 1927 N N . LEU A 1 246 ? -8.975 -0.327 113.520 1.00 48.94 246 LEU A N 1
ATOM 1928 C CA . LEU A 1 246 ? -10.177 -0.678 114.300 1.00 48.94 246 LEU A CA 1
ATOM 1929 C C . LEU A 1 246 ? -11.265 0.415 114.285 1.00 48.94 246 LEU A C 1
ATOM 1931 O O . LEU A 1 246 ? -12.340 0.201 114.828 1.00 48.94 246 LEU A O 1
ATOM 1935 N N . GLY A 1 247 ? -11.015 1.571 113.661 1.00 52.84 247 GLY A N 1
ATOM 1936 C CA . GLY A 1 247 ? -11.965 2.687 113.665 1.00 52.84 247 GLY A CA 1
ATOM 1937 C C . GLY A 1 247 ? -13.155 2.523 112.716 1.00 52.84 247 GLY A C 1
ATOM 1938 O O . GLY A 1 247 ? -14.234 2.996 113.028 1.00 52.84 247 GLY A O 1
ATOM 1939 N N . HIS A 1 248 ? -12.997 1.836 111.578 1.00 49.69 248 HIS A N 1
ATOM 1940 C CA . HIS A 1 248 ? -13.983 1.938 110.488 1.00 49.69 248 HIS A CA 1
ATOM 1941 C C . HIS A 1 248 ? -14.948 0.745 110.359 1.00 49.69 248 HIS A C 1
ATOM 1943 O O . HIS A 1 248 ? -15.874 0.786 109.553 1.00 49.69 248 HIS A O 1
ATOM 1949 N N . PHE A 1 249 ? -14.734 -0.327 111.128 1.00 44.41 249 PHE A N 1
ATOM 1950 C CA . PHE A 1 249 ? -15.561 -1.539 111.066 1.00 44.41 249 PHE A CA 1
ATOM 1951 C C . PHE A 1 249 ? -16.862 -1.410 111.877 1.00 44.41 249 PHE A C 1
ATOM 1953 O O . PHE A 1 249 ? -17.888 -1.943 111.464 1.00 44.41 249 PHE A O 1
ATOM 1960 N N . LEU A 1 250 ? -16.845 -0.670 112.993 1.00 46.50 250 LEU A N 1
ATOM 1961 C CA . LEU A 1 250 ? -18.022 -0.512 113.857 1.00 46.50 250 LEU A CA 1
ATOM 1962 C C . LEU A 1 250 ? -19.068 0.461 113.286 1.00 46.50 250 LEU A C 1
ATOM 1964 O O . LEU A 1 250 ? -20.256 0.224 113.461 1.00 46.50 250 LEU A O 1
ATOM 1968 N N . GLU A 1 251 ? -18.645 1.512 112.578 1.00 53.84 251 GLU A N 1
ATOM 1969 C CA . GLU A 1 251 ? -19.553 2.560 112.077 1.00 53.84 251 GLU A CA 1
ATOM 1970 C C . GLU A 1 251 ? -20.348 2.168 110.827 1.00 53.84 251 GLU A C 1
ATOM 1972 O O . GLU A 1 251 ? -21.383 2.768 110.561 1.00 53.84 251 GLU A O 1
ATOM 1977 N N . GLN A 1 252 ? -19.900 1.175 110.051 1.00 51.03 252 GLN A N 1
ATOM 1978 C CA . GLN A 1 252 ? -20.563 0.836 108.786 1.00 51.03 252 GLN A CA 1
ATOM 1979 C C . GLN A 1 252 ? -21.390 -0.459 108.841 1.00 51.03 252 GLN A C 1
ATOM 1981 O O . GLN A 1 252 ? -22.290 -0.620 108.021 1.00 51.03 252 GLN A O 1
ATOM 1986 N N . TRP A 1 253 ? -21.114 -1.379 109.778 1.00 47.84 253 TRP A N 1
ATOM 1987 C CA . TRP A 1 253 ? -21.775 -2.698 109.821 1.00 47.84 253 TRP A CA 1
ATOM 1988 C C . TRP A 1 253 ? -21.955 -3.293 111.237 1.00 47.84 253 TRP A C 1
ATOM 1990 O O . TRP A 1 253 ? -22.053 -4.513 111.383 1.00 47.84 253 TRP A O 1
ATOM 2000 N N . GLY A 1 254 ? -22.008 -2.470 112.290 1.00 45.22 254 GLY A N 1
ATOM 2001 C CA . GLY A 1 254 ? -22.487 -2.891 113.616 1.00 45.22 254 GLY A CA 1
ATOM 2002 C C . GLY A 1 254 ? -24.013 -2.737 113.734 1.00 45.22 254 GLY A C 1
ATOM 2003 O O . GLY A 1 254 ? -24.570 -1.867 113.068 1.00 45.22 254 GLY A O 1
ATOM 2004 N N . PRO A 1 255 ? -24.726 -3.549 114.541 1.00 43.38 255 PRO A N 1
ATOM 2005 C CA . PRO A 1 255 ? -26.135 -3.286 114.817 1.00 43.38 255 PRO A CA 1
ATOM 2006 C C . PRO A 1 255 ? -26.271 -1.898 115.455 1.00 43.38 255 PRO A C 1
ATOM 2008 O O . PRO A 1 255 ? -25.617 -1.611 116.457 1.00 43.38 255 PRO A O 1
ATOM 2011 N N . GLU A 1 256 ? -27.106 -1.045 114.865 1.00 43.69 256 GLU A N 1
ATOM 2012 C CA . GLU A 1 256 ? -27.499 0.242 115.436 1.00 43.69 256 GLU A CA 1
ATOM 2013 C C . GLU A 1 256 ? -28.220 -0.030 116.764 1.00 43.69 256 GLU A C 1
ATOM 2015 O O . GLU A 1 256 ? -29.393 -0.403 116.806 1.00 43.69 256 GLU A O 1
ATOM 2020 N N . ILE A 1 257 ? -27.496 0.088 117.876 1.00 48.12 257 ILE A N 1
ATOM 2021 C CA . ILE A 1 257 ? -28.090 0.095 119.211 1.00 48.12 257 ILE A CA 1
ATOM 2022 C C . ILE A 1 257 ? -28.702 1.485 119.370 1.00 48.12 257 ILE A C 1
ATOM 2024 O O . ILE A 1 257 ? -28.049 2.421 119.830 1.00 48.12 257 ILE A O 1
ATOM 2028 N N . ALA A 1 258 ? -29.947 1.637 118.922 1.00 45.38 258 ALA A N 1
ATOM 2029 C CA . ALA A 1 258 ? -30.729 2.822 119.223 1.00 45.38 258 ALA A CA 1
ATOM 2030 C C . ALA A 1 258 ? -30.910 2.908 120.752 1.00 45.38 258 ALA A C 1
ATOM 2032 O O . ALA A 1 258 ? -31.334 1.921 121.364 1.00 45.38 258 ALA A O 1
ATOM 2033 N N . PRO A 1 259 ? -30.601 4.046 121.398 1.00 42.41 259 PRO A N 1
ATOM 2034 C CA . PRO A 1 259 ? -30.940 4.228 122.799 1.00 42.41 259 PRO A CA 1
ATOM 2035 C C . PRO A 1 259 ? -32.467 4.231 122.926 1.00 42.41 259 PRO A C 1
ATOM 2037 O O . PRO A 1 259 ? -33.146 5.099 122.375 1.00 42.41 259 PRO A O 1
ATOM 2040 N N . ALA A 1 260 ? -33.006 3.235 123.630 1.00 38.88 260 ALA A N 1
ATOM 2041 C CA . ALA A 1 260 ? -34.403 3.203 124.034 1.00 38.88 260 ALA A CA 1
ATOM 2042 C C . ALA A 1 260 ? -34.664 4.413 124.938 1.00 38.88 260 ALA A C 1
ATOM 2044 O O . ALA A 1 260 ? -34.229 4.441 126.087 1.00 38.88 260 ALA A O 1
ATOM 2045 N N . ASN A 1 261 ? -35.320 5.435 124.392 1.00 41.00 261 ASN A N 1
ATOM 2046 C CA . ASN A 1 261 ? -35.794 6.566 125.171 1.00 41.00 261 ASN A CA 1
ATOM 2047 C C . ASN A 1 261 ? -37.269 6.314 125.491 1.00 41.00 261 ASN A C 1
ATOM 2049 O O . ASN A 1 261 ? -38.133 6.401 124.617 1.00 41.00 261 ASN A O 1
ATOM 2053 N N . ASP A 1 262 ? -37.515 5.942 126.746 1.00 41.97 262 ASP A N 1
ATOM 2054 C CA . ASP A 1 262 ? -38.828 5.717 127.339 1.00 41.97 262 ASP A CA 1
ATOM 2055 C C . ASP A 1 262 ? -39.714 6.961 127.207 1.00 41.97 262 ASP A C 1
ATOM 2057 O O . ASP A 1 262 ? -39.457 8.003 127.815 1.00 41.97 262 ASP A O 1
ATOM 2061 N N . GLN A 1 263 ? -40.815 6.838 126.466 1.00 44.06 263 GLN A N 1
ATOM 2062 C CA . GLN A 1 263 ? -41.955 7.740 126.600 1.00 44.06 263 GLN A CA 1
ATOM 2063 C C . GLN A 1 263 ? -43.225 6.941 126.891 1.00 44.06 263 GLN A C 1
ATOM 2065 O O . GLN A 1 263 ? -43.901 6.426 126.007 1.00 44.06 263 GLN A O 1
ATOM 2070 N N . ASN A 1 264 ? -43.497 6.859 128.194 1.00 42.66 264 ASN A N 1
ATOM 2071 C CA . ASN A 1 264 ? -44.792 6.734 128.860 1.00 42.66 264 ASN A CA 1
ATOM 2072 C C . ASN A 1 264 ? -46.024 6.879 127.945 1.00 42.66 264 ASN A C 1
ATOM 2074 O O . ASN A 1 264 ? -46.438 7.991 127.615 1.00 42.66 264 ASN A O 1
ATOM 2078 N N . ILE A 1 265 ? -46.706 5.765 127.681 1.00 46.34 265 ILE A N 1
ATOM 2079 C CA . ILE A 1 265 ? -48.130 5.769 127.335 1.00 46.34 265 ILE A CA 1
ATOM 2080 C C . ILE A 1 265 ? -48.871 5.241 128.564 1.00 46.34 265 ILE A C 1
ATOM 2082 O O . ILE A 1 265 ? -48.856 4.048 128.858 1.00 46.34 265 ILE A O 1
ATOM 2086 N N . ARG A 1 266 ? -49.469 6.165 129.325 1.00 45.31 266 ARG A N 1
ATOM 2087 C CA . ARG A 1 266 ? -50.376 5.861 130.440 1.00 45.31 266 ARG A CA 1
ATOM 2088 C C . ARG A 1 266 ? -51.590 5.101 129.910 1.00 45.31 266 ARG A C 1
ATOM 2090 O O . ARG A 1 266 ? -52.331 5.639 129.092 1.00 45.31 266 ARG A O 1
ATOM 2097 N N . GLY A 1 267 ? -51.810 3.895 130.423 1.00 47.06 267 GLY A N 1
ATOM 2098 C CA . GLY A 1 267 ? -53.097 3.214 130.330 1.00 47.06 267 GLY A CA 1
ATOM 2099 C C . GLY A 1 267 ? -54.126 3.896 131.231 1.00 47.06 267 GLY A C 1
ATOM 2100 O O . GLY A 1 267 ? -53.834 4.247 132.374 1.00 47.06 267 GLY A O 1
ATOM 2101 N N . THR A 1 268 ? -55.318 4.127 130.693 1.00 51.72 268 THR A N 1
ATOM 2102 C CA . THR A 1 268 ? -56.518 4.456 131.462 1.00 51.72 268 THR A CA 1
ATOM 2103 C C . THR A 1 268 ? -57.259 3.161 131.753 1.00 51.72 268 THR A C 1
ATOM 2105 O O . THR A 1 268 ? -57.887 2.595 130.858 1.00 51.72 268 THR A O 1
ATOM 2108 N N . ASP A 1 269 ? -57.180 2.708 132.997 1.00 42.84 269 ASP A N 1
ATOM 2109 C CA . ASP A 1 269 ? -58.010 1.628 133.515 1.00 42.84 269 ASP A CA 1
ATOM 2110 C C . ASP A 1 269 ? -59.454 2.129 133.689 1.00 42.84 269 ASP A C 1
ATOM 2112 O O . ASP A 1 269 ? -59.676 3.210 134.243 1.00 42.84 269 ASP A O 1
ATOM 2116 N N . GLY A 1 270 ? -60.439 1.337 133.247 1.00 52.91 270 GLY A N 1
ATOM 2117 C CA . GLY A 1 270 ? -61.834 1.485 133.680 1.00 52.91 270 GLY A CA 1
ATOM 2118 C C . GLY A 1 270 ? -62.907 1.481 132.589 1.00 52.91 270 GLY A C 1
ATOM 2119 O O . GLY A 1 270 ? -63.591 2.492 132.422 1.00 52.91 270 GLY A O 1
ATOM 2120 N N . LYS A 1 271 ? -63.094 0.342 131.907 1.00 37.81 271 LYS A N 1
ATOM 2121 C CA . LYS A 1 271 ? -64.394 -0.278 131.571 1.00 37.81 271 LYS A CA 1
ATOM 2122 C C . LYS A 1 271 ? -64.192 -1.667 130.975 1.00 37.81 271 LYS A C 1
ATOM 2124 O O . LYS A 1 271 ? -63.255 -1.814 130.165 1.00 37.81 271 LYS A O 1
#